Protein AF-A0AA40YSR3-F1 (afdb_monomer_lite)

Radius of gyration: 23.73 Å; chains: 1; bounding box: 48×56×84 Å

Foldseek 3Di:
DDPPDPDPVVVVCVCQVCDVVVNDGDHPPPLLADADLFDPDPPQGAPPPDPCLLLLLLLLQVLQQFDSADDQCLVQLLVQLCVVPVDPPPDDSVNVCLLQPLDCVVFVQLLSSPVDHDDDDNNSNSSNSVSLVVCVLQVSNPDPLNNCRNNPADPPDPSSVSNNSSGDDTHGNPDSDNRYDDPPSVVVNVVCVVVVVVVSPPPSPGPPPNPPDPD

Structure (mmCIF, N/CA/C/O backbone):
data_AF-A0AA40YSR3-F1
#
_entry.id   AF-A0AA40YSR3-F1
#
loop_
_atom_site.group_PDB
_atom_site.id
_atom_site.type_symbol
_atom_site.label_atom_id
_atom_site.label_alt_id
_atom_site.label_comp_id
_atom_site.label_asym_id
_atom_site.label_entity_id
_atom_site.label_seq_id
_atom_site.pdbx_PDB_ins_code
_atom_site.Cartn_x
_atom_site.Cartn_y
_atom_site.Cartn_z
_atom_site.occupancy
_atom_site.B_iso_or_equiv
_atom_site.auth_seq_id
_atom_site.auth_comp_id
_atom_site.auth_asym_id
_atom_site.auth_atom_id
_atom_site.pdbx_PDB_model_num
ATOM 1 N N . MET A 1 1 ? 20.146 37.348 -47.789 1.00 35.06 1 MET A N 1
ATOM 2 C CA . MET A 1 1 ? 20.058 35.901 -48.070 1.00 35.06 1 MET A CA 1
ATOM 3 C C . MET A 1 1 ? 19.764 35.210 -46.759 1.00 35.06 1 MET A C 1
ATOM 5 O O . MET A 1 1 ? 20.649 35.066 -45.928 1.00 35.06 1 MET A O 1
ATOM 9 N N . THR A 1 2 ? 18.490 34.928 -46.534 1.00 37.16 2 THR A N 1
ATOM 10 C CA . THR A 1 2 ? 17.991 34.097 -45.441 1.00 37.16 2 THR A CA 1
ATOM 11 C C . THR A 1 2 ? 18.448 32.672 -45.707 1.00 37.16 2 THR A C 1
ATOM 13 O O . THR A 1 2 ? 18.125 32.105 -46.747 1.00 37.16 2 THR A O 1
ATOM 16 N N . VAL A 1 3 ? 19.280 32.137 -44.816 1.00 40.69 3 VAL A N 1
ATOM 17 C CA . VAL A 1 3 ? 19.665 30.728 -44.860 1.00 40.69 3 VAL A CA 1
ATOM 18 C C . VAL A 1 3 ? 18.436 29.961 -44.399 1.00 40.69 3 VAL A C 1
ATOM 20 O O . VAL A 1 3 ? 18.095 29.999 -43.220 1.00 40.69 3 VAL A O 1
ATOM 23 N N . GLU A 1 4 ? 17.722 29.370 -45.357 1.00 43.19 4 GLU A N 1
ATOM 24 C CA . GLU A 1 4 ? 16.683 28.398 -45.055 1.00 43.19 4 GLU A CA 1
ATOM 25 C C . GLU A 1 4 ? 17.337 27.222 -44.361 1.00 43.19 4 GLU A C 1
ATOM 27 O O . GLU A 1 4 ? 18.241 26.547 -44.857 1.00 43.19 4 GLU A O 1
ATOM 32 N N . LEU A 1 5 ? 16.884 27.067 -43.145 1.00 49.09 5 LEU A N 1
ATOM 33 C CA . LEU A 1 5 ? 17.450 26.224 -42.149 1.00 49.09 5 LEU A CA 1
ATOM 34 C C . LEU A 1 5 ? 16.423 25.082 -42.071 1.00 49.09 5 LEU A C 1
ATOM 36 O O . LEU A 1 5 ? 15.337 25.188 -41.507 1.00 49.09 5 LEU A O 1
ATOM 40 N N . ASN A 1 6 ? 16.707 24.062 -42.883 1.00 59.50 6 ASN A N 1
ATOM 41 C CA . ASN A 1 6 ? 15.903 22.854 -43.057 1.00 59.50 6 ASN A CA 1
ATOM 42 C C . ASN A 1 6 ? 16.843 21.645 -42.977 1.00 59.50 6 ASN A C 1
ATOM 44 O O . ASN A 1 6 ? 16.950 20.817 -43.883 1.00 59.50 6 ASN A O 1
ATOM 48 N N . SER A 1 7 ? 17.641 21.623 -41.911 1.00 64.75 7 SER A N 1
ATOM 49 C CA . SER A 1 7 ? 18.731 20.673 -41.734 1.00 64.75 7 SER A CA 1
ATOM 50 C C . SER A 1 7 ? 18.488 19.818 -40.490 1.00 64.75 7 SER A C 1
ATOM 52 O O . SER A 1 7 ? 18.162 20.368 -39.438 1.00 64.75 7 SER A O 1
ATOM 54 N N . PRO A 1 8 ? 18.739 18.495 -40.542 1.00 70.62 8 PRO A N 1
ATOM 55 C CA . PRO A 1 8 ? 18.783 17.626 -39.360 1.00 70.62 8 PRO A CA 1
ATOM 56 C C . PRO A 1 8 ? 19.635 18.190 -38.211 1.00 70.62 8 PRO A C 1
ATOM 58 O O . PRO A 1 8 ? 19.418 17.861 -37.047 1.00 70.62 8 PRO A O 1
ATOM 61 N N . VAL A 1 9 ? 20.596 19.059 -38.539 1.00 70.44 9 VAL A N 1
ATOM 62 C CA . VAL A 1 9 ? 21.452 19.772 -37.587 1.00 70.44 9 VAL A CA 1
ATOM 63 C C . VAL A 1 9 ? 20.655 20.722 -36.698 1.00 70.44 9 VAL A C 1
ATOM 65 O O . VAL A 1 9 ? 20.960 20.833 -35.519 1.00 70.44 9 VAL A O 1
ATOM 68 N N . GLU A 1 10 ? 19.622 21.379 -37.206 1.00 70.56 10 GLU A N 1
ATOM 69 C CA . GLU A 1 10 ? 18.818 22.299 -36.400 1.00 70.56 10 GLU A CA 1
ATOM 70 C C . GLU A 1 10 ? 17.797 21.594 -35.548 1.00 70.56 10 GLU A C 1
ATOM 72 O O . GLU A 1 10 ? 17.662 21.921 -34.377 1.00 70.56 10 GLU A O 1
ATOM 77 N N . SER A 1 11 ? 17.162 20.558 -36.096 1.00 71.00 11 SER A N 1
ATOM 78 C CA . SER A 1 11 ? 16.342 19.663 -35.288 1.00 71.00 11 SER A CA 1
ATOM 79 C C . SER A 1 11 ? 17.162 19.076 -34.138 1.00 71.00 11 SER A C 1
ATOM 81 O O . SER A 1 11 ? 16.651 18.945 -33.031 1.00 71.00 11 SER A O 1
ATOM 83 N N . LEU A 1 12 ? 18.449 18.782 -34.364 1.00 67.44 12 LEU A N 1
ATOM 84 C CA . LEU A 1 12 ? 19.371 18.370 -33.310 1.00 67.44 12 LEU A CA 1
ATOM 85 C C . LEU A 1 12 ? 19.714 19.521 -32.348 1.00 67.44 12 LEU A C 1
ATOM 87 O O . LEU A 1 12 ? 19.686 19.312 -31.142 1.00 67.44 12 LEU A O 1
ATOM 91 N N . VAL A 1 13 ? 20.013 20.727 -32.832 1.00 69.75 13 VAL A N 1
ATOM 92 C CA . VAL A 1 13 ? 20.312 21.905 -31.989 1.00 69.75 13 VAL A CA 1
ATOM 93 C C . VAL A 1 13 ? 19.131 22.268 -31.081 1.00 69.75 13 VAL A C 1
ATOM 95 O O . VAL A 1 13 ? 19.339 22.527 -29.890 1.00 69.75 13 VAL A O 1
ATOM 98 N N . ASP A 1 14 ? 17.910 22.209 -31.605 1.00 68.19 14 ASP A N 1
ATOM 99 C CA . ASP A 1 14 ? 16.666 22.438 -30.870 1.00 68.19 14 ASP A CA 1
ATOM 100 C C . ASP A 1 14 ? 16.369 21.299 -29.894 1.00 68.19 14 ASP A C 1
ATOM 102 O O . ASP A 1 14 ? 16.064 21.551 -28.725 1.00 68.19 14 ASP A O 1
ATOM 106 N N . PHE A 1 15 ? 16.533 20.043 -30.324 1.00 65.44 15 PHE A N 1
ATOM 107 C CA . PHE A 1 15 ? 16.402 18.869 -29.456 1.00 65.44 15 PHE A CA 1
ATOM 108 C C . PHE A 1 15 ? 17.383 18.919 -28.276 1.00 65.44 15 PHE A C 1
ATOM 110 O O . PHE A 1 15 ? 17.022 18.619 -27.138 1.00 65.44 15 PHE A O 1
ATOM 117 N N . LEU A 1 16 ? 18.616 19.364 -28.524 1.00 66.06 16 LEU A N 1
ATOM 118 C CA . LEU A 1 16 ? 19.656 19.547 -27.512 1.00 66.06 16 LEU A CA 1
ATOM 119 C C . LEU A 1 16 ? 19.539 20.877 -26.746 1.00 66.06 16 LEU A C 1
ATOM 121 O O . LEU A 1 16 ? 20.342 21.139 -25.840 1.00 66.06 16 LEU A O 1
ATOM 125 N N . ARG A 1 17 ? 18.552 21.716 -27.101 1.00 65.00 17 ARG A N 1
ATOM 126 C CA . ARG A 1 17 ? 18.292 23.054 -26.546 1.00 65.00 17 ARG A CA 1
ATOM 127 C C . ARG A 1 17 ? 19.573 23.869 -26.386 1.00 65.00 17 ARG A C 1
ATOM 129 O O . ARG A 1 17 ? 19.820 24.468 -25.332 1.00 65.00 17 ARG A O 1
ATOM 136 N N . MET A 1 18 ? 20.429 23.856 -27.403 1.00 64.44 18 MET A N 1
ATOM 137 C CA . MET A 1 18 ? 21.694 24.582 -27.358 1.00 64.44 18 MET A CA 1
ATOM 138 C C . MET A 1 18 ? 21.391 26.064 -27.571 1.00 64.44 18 MET A C 1
ATOM 140 O O . MET A 1 18 ? 21.173 26.491 -28.696 1.00 64.44 18 MET A O 1
ATOM 144 N N . LYS A 1 19 ? 21.373 26.870 -26.503 1.00 60.97 19 LYS A N 1
ATOM 145 C CA . LYS A 1 19 ? 21.318 28.334 -26.635 1.00 60.97 19 LYS A CA 1
ATOM 146 C C . LYS A 1 19 ? 22.731 28.862 -26.905 1.00 60.97 19 LYS A C 1
ATOM 148 O O . LYS A 1 19 ? 23.532 28.901 -25.962 1.00 60.97 19 LYS A O 1
ATOM 153 N N . PRO A 1 20 ? 23.065 29.308 -28.133 1.00 56.38 20 PRO A N 1
ATOM 154 C CA . PRO A 1 20 ? 24.435 29.702 -28.471 1.00 56.38 20 PRO A CA 1
ATOM 155 C C . PRO A 1 20 ? 24.915 30.907 -27.648 1.00 56.38 20 PRO A C 1
ATOM 157 O O . PRO A 1 20 ? 26.096 31.012 -27.324 1.00 56.38 20 PRO A O 1
ATOM 160 N N . SER A 1 21 ? 23.984 31.777 -27.243 1.00 59.44 21 SER A N 1
ATOM 161 C CA . SER A 1 21 ? 24.223 32.970 -26.424 1.00 59.44 21 SER A CA 1
ATOM 162 C C . SER A 1 21 ? 24.552 32.679 -24.954 1.00 59.44 21 SER A C 1
ATOM 164 O O . SER A 1 21 ? 25.233 33.478 -24.319 1.00 59.44 21 SER A O 1
ATOM 166 N N . GLU A 1 22 ? 24.109 31.544 -24.403 1.00 61.06 22 GLU A N 1
ATOM 167 C CA . GLU A 1 22 ? 24.277 31.206 -22.978 1.00 61.06 22 GLU A CA 1
ATOM 168 C C . GLU A 1 22 ? 25.377 30.153 -22.727 1.00 61.06 22 GLU A C 1
ATOM 170 O O . GLU A 1 22 ? 25.659 29.843 -21.569 1.00 61.06 22 GLU A O 1
ATOM 175 N N . LYS A 1 23 ? 25.997 29.587 -23.782 1.00 57.88 23 LYS A N 1
ATOM 176 C CA . LYS A 1 23 ? 26.977 28.473 -23.718 1.00 57.88 23 LYS A CA 1
ATOM 177 C C . LYS A 1 23 ? 26.538 27.312 -22.806 1.00 57.88 23 LYS A C 1
ATOM 179 O O . LYS A 1 23 ? 27.360 26.675 -22.149 1.00 57.88 23 LYS A O 1
ATOM 184 N N . LYS A 1 24 ? 25.236 27.029 -22.744 1.00 55.97 24 LYS A N 1
ATOM 185 C CA . LYS A 1 24 ? 24.663 25.956 -21.921 1.00 55.97 24 LYS A CA 1
ATOM 186 C C . LYS A 1 24 ? 23.858 25.013 -22.804 1.00 55.97 24 LYS A C 1
ATOM 188 O O . LYS A 1 24 ? 22.989 25.456 -23.548 1.00 55.97 24 LYS A O 1
ATOM 193 N N . MET A 1 25 ? 24.142 23.718 -22.692 1.00 57.69 25 MET A N 1
ATOM 194 C CA . MET A 1 25 ? 23.297 22.656 -23.237 1.00 57.69 25 MET A CA 1
ATOM 195 C C . MET A 1 25 ? 22.370 22.179 -22.123 1.00 57.69 25 MET A C 1
ATOM 197 O O . MET A 1 25 ? 22.838 21.854 -21.029 1.00 57.69 25 MET A O 1
ATOM 201 N N . ARG A 1 26 ? 21.059 22.160 -22.372 1.00 55.38 26 ARG A N 1
ATOM 202 C CA . ARG A 1 26 ? 20.081 21.584 -21.442 1.00 55.38 26 ARG A CA 1
ATOM 203 C C . ARG A 1 26 ? 19.471 20.353 -22.093 1.00 55.38 26 ARG A C 1
ATOM 205 O O . ARG A 1 26 ? 18.534 20.467 -22.871 1.00 55.38 26 ARG A O 1
ATOM 212 N N . PHE A 1 27 ? 19.987 19.184 -21.736 1.00 56.09 27 PHE A N 1
ATOM 213 C CA . PHE A 1 27 ? 19.380 17.917 -22.119 1.00 56.09 27 PHE A CA 1
ATOM 214 C C . PHE A 1 27 ? 18.174 17.670 -21.216 1.00 56.09 27 PHE A C 1
ATOM 216 O O . PHE A 1 27 ? 18.319 17.435 -20.013 1.00 56.09 27 PHE A O 1
ATOM 223 N N . GLU A 1 28 ? 16.976 17.742 -21.785 1.00 49.75 28 GLU A N 1
ATOM 224 C CA . GLU A 1 28 ? 15.793 17.212 -21.125 1.00 49.75 28 GLU A CA 1
ATOM 225 C C . GLU A 1 28 ? 15.837 15.693 -21.295 1.00 49.75 28 GLU A C 1
ATOM 227 O O . GLU A 1 28 ? 15.486 15.148 -22.338 1.00 49.75 28 GLU A O 1
ATOM 232 N N . HIS A 1 29 ? 16.361 14.997 -20.284 1.00 53.44 29 HIS A N 1
ATOM 233 C CA . HIS A 1 29 ? 16.235 13.549 -20.217 1.00 53.44 29 HIS A CA 1
ATOM 234 C C . HIS A 1 29 ? 14.757 13.231 -20.013 1.00 53.44 29 HIS A C 1
ATOM 236 O O . HIS A 1 29 ? 14.287 13.171 -18.879 1.00 53.44 29 HIS A O 1
ATOM 242 N N . ASN A 1 30 ? 14.038 13.014 -21.109 1.00 52.62 30 ASN A N 1
ATOM 243 C CA . ASN A 1 30 ? 12.682 12.495 -21.078 1.00 52.62 30 ASN A CA 1
ATOM 244 C C . ASN A 1 30 ? 12.685 11.057 -21.614 1.00 52.62 30 ASN A C 1
ATOM 246 O O . ASN A 1 30 ? 12.225 10.806 -22.730 1.00 52.62 30 ASN A O 1
ATOM 250 N N . PRO A 1 31 ? 13.280 10.091 -20.885 1.00 56.09 31 PRO A N 1
ATOM 251 C CA . PRO A 1 31 ? 13.162 8.701 -21.267 1.00 56.09 31 PRO A CA 1
ATOM 252 C C . PRO A 1 31 ? 11.702 8.329 -21.011 1.00 56.09 31 PRO A C 1
ATOM 254 O O . PRO A 1 31 ? 11.321 8.031 -19.882 1.00 56.09 31 PRO A O 1
ATOM 257 N N . GLY A 1 32 ? 10.862 8.384 -22.048 1.00 63.19 32 GLY A N 1
ATOM 258 C CA . GLY A 1 32 ? 9.438 8.031 -21.957 1.00 63.19 32 GLY A CA 1
ATOM 259 C C . GLY A 1 32 ? 9.191 6.621 -21.404 1.00 63.19 32 GLY A C 1
ATOM 260 O O . GLY A 1 32 ? 8.062 6.271 -21.087 1.00 63.19 32 GLY A O 1
ATOM 261 N N . ARG A 1 33 ? 10.250 5.813 -21.263 1.00 70.88 33 ARG A N 1
ATOM 262 C CA . ARG A 1 33 ? 10.271 4.527 -20.577 1.00 70.88 33 ARG A CA 1
ATOM 263 C C . ARG A 1 33 ? 11.499 4.417 -19.675 1.00 70.88 33 ARG A C 1
ATOM 265 O O . ARG A 1 33 ? 12.594 4.824 -20.063 1.00 70.88 33 ARG A O 1
ATOM 272 N N . LYS A 1 34 ? 11.332 3.838 -18.489 1.00 76.56 34 LYS A N 1
ATOM 273 C CA . LYS A 1 34 ? 12.395 3.609 -17.503 1.00 76.56 34 LYS A CA 1
ATOM 274 C C . LYS A 1 34 ? 12.832 2.145 -17.514 1.00 76.56 34 LYS A C 1
ATOM 276 O O . LYS A 1 34 ? 11.999 1.246 -17.571 1.00 76.56 34 LYS A O 1
ATOM 281 N N . LEU A 1 35 ? 14.145 1.922 -17.441 1.00 75.31 35 LEU A N 1
ATOM 282 C CA . LEU A 1 35 ? 14.738 0.582 -17.313 1.00 75.31 35 LEU A CA 1
ATOM 283 C C . LEU A 1 35 ? 15.006 0.197 -15.855 1.00 75.31 35 LEU A C 1
ATOM 285 O O . LEU A 1 35 ? 14.944 -0.976 -15.513 1.00 75.31 35 LEU A O 1
ATOM 289 N N . ILE A 1 36 ? 15.312 1.181 -15.005 1.00 75.75 36 ILE A N 1
ATOM 290 C CA . ILE A 1 36 ? 15.626 0.969 -13.590 1.00 75.75 36 ILE A CA 1
ATOM 291 C C . ILE A 1 36 ? 14.604 1.677 -12.695 1.00 75.75 36 ILE A C 1
ATOM 293 O O . ILE A 1 36 ? 14.157 2.779 -13.035 1.00 75.75 36 ILE A O 1
ATOM 297 N N . PRO A 1 37 ? 14.253 1.085 -11.541 1.00 75.69 37 PRO A N 1
ATOM 298 C CA . PRO A 1 37 ? 13.182 1.586 -10.689 1.00 75.69 37 PRO A CA 1
ATOM 299 C C . PRO A 1 37 ? 13.646 2.573 -9.615 1.00 75.69 37 PRO A C 1
ATOM 301 O O . PRO A 1 37 ? 12.906 2.879 -8.690 1.00 75.69 37 PRO A O 1
ATOM 304 N N . PHE A 1 38 ? 14.866 3.092 -9.714 1.00 72.69 38 PHE A N 1
ATOM 305 C CA . PHE A 1 38 ? 15.389 4.080 -8.780 1.00 72.69 38 PHE A CA 1
ATOM 306 C C . PHE A 1 38 ? 16.278 5.087 -9.501 1.00 72.69 38 PHE A C 1
ATOM 308 O O . PHE A 1 38 ? 16.955 4.779 -10.485 1.00 72.69 38 PHE A O 1
ATOM 315 N N . PHE A 1 39 ? 16.282 6.315 -8.990 1.00 70.00 39 PHE A N 1
ATOM 316 C CA . PHE A 1 39 ? 17.213 7.338 -9.435 1.00 70.00 39 PHE A CA 1
ATOM 317 C C . PHE A 1 39 ? 18.607 7.055 -8.876 1.00 70.00 39 PHE A C 1
ATOM 319 O O . PHE A 1 39 ? 18.771 6.610 -7.742 1.00 70.00 39 PHE A O 1
ATOM 326 N N . THR A 1 40 ? 19.636 7.368 -9.657 1.00 67.25 40 THR A N 1
ATOM 327 C CA . THR A 1 40 ? 21.031 7.289 -9.202 1.00 67.25 40 THR A CA 1
ATOM 328 C C . THR A 1 40 ? 21.463 8.531 -8.414 1.00 67.25 40 THR A C 1
ATOM 330 O O . THR A 1 40 ? 22.526 8.525 -7.790 1.00 67.25 40 THR A O 1
ATOM 333 N N . ARG A 1 41 ? 20.643 9.595 -8.411 1.00 69.06 41 ARG A N 1
ATOM 334 C CA . ARG A 1 41 ? 20.932 10.886 -7.772 1.00 69.06 41 ARG A CA 1
ATOM 335 C C . ARG A 1 41 ? 20.563 10.890 -6.287 1.00 69.06 41 ARG A C 1
ATOM 337 O O . ARG A 1 41 ? 19.458 10.527 -5.907 1.00 69.06 41 ARG A O 1
ATOM 344 N N . ASN A 1 42 ? 21.477 11.378 -5.452 1.00 67.75 42 ASN A N 1
ATOM 345 C CA . ASN A 1 42 ? 21.198 11.767 -4.066 1.00 67.75 42 ASN A CA 1
ATOM 346 C C . ASN A 1 42 ? 20.515 13.154 -4.096 1.00 67.75 42 ASN A C 1
ATOM 348 O O . ASN A 1 42 ? 20.986 13.999 -4.862 1.00 67.75 42 ASN A O 1
ATOM 352 N N . PRO A 1 43 ? 19.446 13.437 -3.327 1.00 73.81 43 PRO A N 1
ATOM 353 C CA . PRO A 1 43 ? 18.897 12.664 -2.207 1.00 73.81 43 PRO A CA 1
ATOM 354 C C . PRO A 1 43 ? 17.721 11.724 -2.528 1.00 73.81 43 PRO A C 1
ATOM 356 O O . PRO A 1 43 ? 17.155 11.149 -1.609 1.00 73.81 43 PRO A O 1
ATOM 359 N N . GLU A 1 44 ? 17.334 11.563 -3.795 1.00 74.69 44 GLU A N 1
ATOM 360 C CA . GLU A 1 44 ? 16.149 10.770 -4.185 1.00 74.69 44 GLU A CA 1
ATOM 361 C C . GLU A 1 44 ? 16.399 9.258 -4.234 1.00 74.69 44 GLU A C 1
ATOM 363 O O . GLU A 1 44 ? 15.460 8.464 -4.172 1.00 74.69 44 GLU A O 1
ATOM 368 N N . ARG A 1 45 ? 17.664 8.847 -4.369 1.00 78.56 45 ARG A N 1
ATOM 369 C CA . ARG A 1 45 ? 18.075 7.443 -4.344 1.00 78.56 45 ARG A CA 1
ATOM 370 C C . ARG A 1 45 ? 17.686 6.811 -3.010 1.00 78.56 45 ARG A C 1
ATOM 372 O O . ARG A 1 45 ? 18.259 7.164 -1.982 1.00 78.56 45 ARG A O 1
ATOM 379 N N . TYR A 1 46 ? 16.795 5.823 -3.056 1.00 77.19 46 TYR A N 1
ATOM 380 C CA . TYR A 1 46 ? 16.470 5.024 -1.882 1.00 77.19 46 TYR A CA 1
ATOM 381 C C . TYR A 1 46 ? 17.698 4.234 -1.423 1.00 77.19 46 TYR A C 1
ATOM 383 O O . TYR A 1 46 ? 18.372 3.592 -2.234 1.00 77.19 46 TYR A O 1
ATOM 391 N N . LYS A 1 47 ? 18.012 4.314 -0.129 1.00 76.81 47 LYS A N 1
ATOM 392 C CA . LYS A 1 47 ? 19.210 3.681 0.434 1.00 76.81 47 LYS A CA 1
ATOM 393 C C . LYS A 1 47 ? 18.986 2.260 0.947 1.00 76.81 47 LYS A C 1
ATOM 395 O O . LYS A 1 47 ? 19.962 1.648 1.366 1.00 76.81 47 LYS A O 1
ATOM 400 N N . PHE A 1 48 ? 17.752 1.743 0.906 1.00 74.00 48 PHE A N 1
ATOM 401 C CA . PHE A 1 48 ? 17.401 0.411 1.427 1.00 74.00 48 PHE A CA 1
ATOM 402 C C . PHE A 1 48 ? 17.842 0.198 2.887 1.00 74.00 48 PHE A C 1
ATOM 404 O O . PHE A 1 48 ? 18.210 -0.903 3.276 1.00 74.00 48 PHE A O 1
ATOM 411 N N . GLN A 1 49 ? 17.855 1.275 3.679 1.00 72.31 49 GLN A N 1
ATOM 412 C CA . GLN A 1 49 ? 18.251 1.239 5.092 1.00 72.31 49 GLN A CA 1
ATOM 413 C C . GLN A 1 49 ? 17.089 0.855 6.021 1.00 72.31 49 GLN A C 1
ATOM 415 O O . GLN A 1 49 ? 17.343 0.468 7.155 1.00 72.31 49 GLN A O 1
ATOM 420 N N . ASP A 1 50 ? 15.850 0.934 5.522 1.00 67.75 50 ASP A N 1
ATOM 421 C CA . ASP A 1 50 ? 14.621 0.610 6.254 1.00 67.75 50 ASP A CA 1
ATOM 422 C C . ASP A 1 50 ? 14.060 -0.757 5.816 1.00 67.75 50 ASP A C 1
ATOM 424 O O . ASP A 1 50 ? 14.319 -1.204 4.696 1.00 67.75 50 ASP A O 1
ATOM 428 N N . ASP A 1 51 ? 13.205 -1.362 6.648 1.00 69.62 51 ASP A N 1
ATOM 429 C CA . ASP A 1 51 ? 12.649 -2.727 6.524 1.00 69.62 51 ASP A CA 1
ATOM 430 C C . ASP A 1 51 ? 11.659 -2.957 5.353 1.00 69.62 51 ASP A C 1
ATOM 432 O O . ASP A 1 51 ? 10.722 -3.745 5.468 1.00 69.62 51 ASP A O 1
ATOM 436 N N . PHE A 1 52 ? 11.793 -2.256 4.221 1.00 85.81 52 PHE A N 1
ATOM 437 C CA . PHE A 1 52 ? 10.879 -2.291 3.058 1.00 85.81 52 PHE A CA 1
ATOM 438 C C . PHE A 1 52 ? 9.401 -1.973 3.353 1.00 85.81 52 PHE A C 1
ATOM 440 O O . PHE A 1 52 ? 8.599 -1.874 2.427 1.00 85.81 52 PHE A O 1
ATOM 447 N N . LEU A 1 53 ? 9.035 -1.742 4.612 1.00 88.44 53 LEU A N 1
ATOM 448 C CA . LEU A 1 53 ? 7.658 -1.638 5.070 1.00 88.44 53 LEU A CA 1
ATOM 449 C C . LEU A 1 53 ? 6.897 -0.498 4.383 1.00 88.44 53 LEU A C 1
ATOM 451 O O . LEU A 1 53 ? 5.792 -0.698 3.885 1.00 88.44 53 LEU A O 1
ATOM 455 N N . GLU A 1 54 ? 7.515 0.679 4.280 1.00 91.00 54 GLU A N 1
ATOM 456 C CA . GLU A 1 54 ? 6.933 1.811 3.551 1.00 91.00 54 GLU A CA 1
ATOM 457 C C . GLU A 1 54 ? 6.726 1.495 2.066 1.00 91.00 54 GLU A C 1
ATOM 459 O O . GLU A 1 54 ? 5.722 1.897 1.484 1.00 91.00 54 GLU A O 1
ATOM 464 N N . ILE A 1 55 ? 7.651 0.754 1.445 1.00 92.31 55 ILE A N 1
ATOM 465 C CA . ILE A 1 55 ? 7.520 0.337 0.044 1.00 92.31 55 ILE A CA 1
ATOM 466 C C . ILE A 1 55 ? 6.337 -0.613 -0.096 1.00 92.31 55 ILE A C 1
ATOM 468 O O . ILE A 1 55 ? 5.537 -0.425 -1.006 1.00 92.31 55 ILE A O 1
ATOM 472 N N . THR A 1 56 ? 6.173 -1.572 0.815 1.00 92.25 56 THR A N 1
ATOM 473 C CA . THR A 1 56 ? 5.008 -2.467 0.841 1.00 92.25 56 THR A CA 1
ATOM 474 C C . THR A 1 56 ? 3.701 -1.684 0.993 1.00 92.25 56 THR A C 1
ATOM 476 O O . THR A 1 56 ? 2.737 -1.952 0.274 1.00 92.25 56 THR A O 1
ATOM 479 N N . GLY A 1 57 ? 3.674 -0.655 1.843 1.00 93.94 57 GLY A N 1
ATOM 480 C CA . GLY A 1 57 ? 2.531 0.256 1.950 1.00 93.94 57 GLY A CA 1
ATOM 481 C C . GLY A 1 57 ? 2.226 1.000 0.650 1.00 93.94 57 GLY A C 1
ATOM 482 O O . GLY A 1 57 ? 1.076 1.113 0.234 1.00 93.94 57 GLY A O 1
ATOM 483 N N . ILE A 1 58 ? 3.257 1.458 -0.059 1.00 94.56 58 ILE A N 1
ATOM 484 C CA . ILE A 1 58 ? 3.072 2.100 -1.364 1.00 94.56 58 ILE A CA 1
ATOM 485 C C . ILE A 1 58 ? 2.598 1.078 -2.415 1.00 94.56 58 ILE A C 1
ATOM 487 O O . ILE A 1 58 ? 1.716 1.398 -3.208 1.00 94.56 58 ILE A O 1
ATOM 491 N N . ILE A 1 59 ? 3.145 -0.144 -2.430 1.00 94.81 59 ILE A N 1
ATOM 492 C CA . ILE A 1 59 ? 2.753 -1.220 -3.359 1.00 94.81 59 ILE A CA 1
ATOM 493 C C . ILE A 1 59 ? 1.263 -1.535 -3.214 1.00 94.81 59 ILE A C 1
ATOM 495 O O . ILE A 1 59 ? 0.543 -1.571 -4.213 1.00 94.81 59 ILE A O 1
ATOM 499 N N . THR A 1 60 ? 0.800 -1.731 -1.980 1.00 94.62 60 THR A N 1
ATOM 500 C CA . THR A 1 60 ? -0.597 -2.071 -1.670 1.00 94.62 60 THR A CA 1
ATOM 501 C C . THR A 1 60 ? -1.544 -0.962 -2.132 1.00 94.62 60 THR A C 1
ATOM 503 O O . THR A 1 60 ? -2.424 -1.228 -2.954 1.00 94.62 60 THR A O 1
ATOM 506 N N . ARG A 1 61 ? -1.278 0.303 -1.779 1.00 94.75 61 ARG A N 1
ATOM 507 C CA . ARG A 1 61 ? -2.050 1.459 -2.276 1.00 94.75 61 ARG A CA 1
ATOM 508 C C . ARG A 1 61 ? -2.086 1.541 -3.799 1.00 94.75 61 ARG A C 1
ATOM 510 O O . ARG A 1 61 ? -3.161 1.591 -4.394 1.00 94.75 61 ARG A O 1
ATOM 517 N N . LEU A 1 62 ? -0.923 1.510 -4.446 1.00 94.62 62 LEU A N 1
ATOM 518 C CA . LEU A 1 62 ? -0.821 1.652 -5.900 1.00 94.62 62 LEU A CA 1
ATOM 519 C C . LEU A 1 62 ? -1.517 0.523 -6.658 1.00 94.62 62 LEU A C 1
ATOM 521 O O . LEU A 1 62 ? -2.103 0.766 -7.717 1.00 94.62 62 LEU A O 1
ATOM 525 N N . SER A 1 63 ? -1.457 -0.703 -6.133 1.00 94.12 63 SER A N 1
ATOM 526 C CA . SER A 1 63 ? -2.165 -1.841 -6.719 1.00 94.12 63 SER A CA 1
ATOM 527 C C . SER A 1 63 ? -3.679 -1.600 -6.748 1.00 94.12 63 SER A C 1
ATOM 529 O O . SER A 1 63 ? -4.316 -1.889 -7.755 1.00 94.12 63 SER A O 1
ATOM 531 N N . GLN A 1 64 ? -4.230 -0.953 -5.718 1.00 92.75 64 GLN A N 1
ATOM 532 C CA . GLN A 1 64 ? -5.652 -0.622 -5.578 1.00 92.75 64 GLN A CA 1
ATOM 533 C C . GLN A 1 64 ? -6.037 0.739 -6.194 1.00 92.75 64 GLN A C 1
ATOM 535 O O . GLN A 1 64 ? -7.119 1.260 -5.926 1.00 92.75 64 GLN A O 1
ATOM 540 N N . ASN A 1 65 ? -5.166 1.344 -7.011 1.00 92.75 65 ASN A N 1
ATOM 541 C CA . ASN A 1 65 ? -5.348 2.693 -7.575 1.00 92.75 65 ASN A CA 1
ATOM 542 C C . ASN A 1 65 ? -5.515 3.799 -6.516 1.00 92.75 65 ASN A C 1
ATOM 544 O O . ASN A 1 65 ? -6.168 4.815 -6.760 1.00 92.75 65 ASN A O 1
ATOM 548 N N . LYS A 1 66 ? -4.913 3.619 -5.339 1.00 93.88 66 LYS A N 1
ATOM 549 C CA . LYS A 1 66 ? -4.820 4.637 -4.291 1.00 93.88 66 LYS A CA 1
ATOM 550 C C . LYS A 1 66 ? -3.506 5.407 -4.396 1.00 93.88 66 LYS A C 1
ATOM 552 O O . LYS A 1 66 ? -2.517 4.918 -4.946 1.00 93.88 66 LYS A O 1
ATOM 557 N N . ALA A 1 67 ? -3.506 6.627 -3.872 1.00 92.81 67 ALA A N 1
ATOM 558 C CA . ALA A 1 67 ? -2.352 7.511 -3.874 1.00 92.81 67 ALA A CA 1
ATOM 559 C C . ALA A 1 67 ? -1.149 6.855 -3.183 1.00 92.81 67 ALA A C 1
ATOM 561 O O . ALA A 1 67 ? -1.269 6.227 -2.135 1.00 92.81 67 ALA A O 1
ATOM 562 N N . ALA A 1 68 ? 0.039 7.016 -3.766 1.00 91.44 68 ALA A N 1
ATOM 563 C CA . ALA A 1 68 ? 1.266 6.473 -3.189 1.00 91.44 68 ALA A CA 1
ATOM 564 C C . ALA A 1 68 ? 1.591 7.090 -1.817 1.00 91.44 68 ALA A C 1
ATOM 566 O O . ALA A 1 68 ? 2.092 6.406 -0.920 1.00 91.44 68 ALA A O 1
ATOM 567 N N . GLU A 1 69 ? 1.314 8.387 -1.677 1.00 90.88 69 GLU A N 1
ATOM 568 C CA . GLU A 1 69 ? 1.534 9.150 -0.454 1.00 90.88 69 GLU A CA 1
ATOM 569 C C . GLU A 1 69 ? 0.379 8.959 0.524 1.00 90.88 69 GLU A C 1
ATOM 571 O O . GLU A 1 69 ? -0.790 8.990 0.140 1.00 90.88 69 GLU A O 1
ATOM 576 N N . LEU A 1 70 ? 0.738 8.781 1.792 1.00 91.94 70 LEU A N 1
ATOM 577 C CA . LEU A 1 70 ? -0.194 8.678 2.899 1.00 91.94 70 LEU A CA 1
ATOM 578 C C . LEU A 1 70 ? 0.434 9.346 4.124 1.00 91.94 70 LEU A C 1
ATOM 580 O O . LEU A 1 70 ? 1.573 9.031 4.481 1.00 91.94 70 LEU A O 1
ATOM 584 N N . GLU A 1 71 ? -0.310 10.274 4.718 1.00 87.88 71 GLU A N 1
ATOM 585 C CA . GLU A 1 71 ? 0.017 10.914 5.995 1.00 87.88 71 GLU A CA 1
ATOM 586 C C . GLU A 1 71 ? -0.467 10.046 7.171 1.00 87.88 71 GLU A C 1
ATOM 588 O O . GLU A 1 71 ? -1.069 8.994 6.962 1.00 87.88 71 GLU A O 1
ATOM 593 N N . ASP A 1 72 ? -0.175 10.443 8.414 1.00 87.56 72 ASP A N 1
ATOM 594 C CA . ASP A 1 72 ? -0.697 9.717 9.579 1.00 87.56 72 ASP A CA 1
ATOM 595 C C . ASP A 1 72 ? -2.236 9.799 9.598 1.00 87.56 72 ASP A C 1
ATOM 597 O O . ASP A 1 72 ? -2.810 10.878 9.480 1.00 87.56 72 ASP A O 1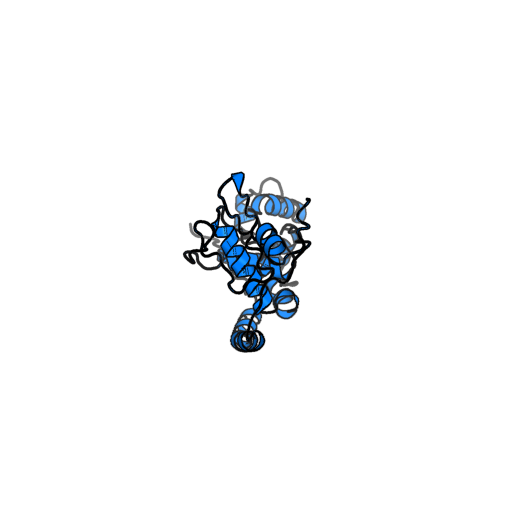
ATOM 601 N N . ILE A 1 73 ? -2.892 8.645 9.727 1.00 91.19 73 ILE A N 1
ATOM 602 C CA . ILE A 1 73 ? -4.352 8.501 9.668 1.00 91.19 73 ILE A CA 1
ATOM 603 C C . ILE A 1 73 ? -5.022 8.492 11.046 1.00 91.19 73 ILE A C 1
ATOM 605 O O . ILE A 1 73 ? -6.243 8.371 11.123 1.00 91.19 73 ILE A O 1
ATOM 609 N N . LYS A 1 74 ? -4.252 8.552 12.141 1.00 90.31 74 LYS A N 1
ATOM 610 C CA . LYS A 1 74 ? -4.769 8.342 13.507 1.00 90.31 74 LYS A CA 1
ATOM 611 C C . LYS A 1 74 ? -5.948 9.233 13.872 1.00 90.31 74 LYS A C 1
ATOM 613 O O . LYS A 1 74 ? -6.914 8.725 14.433 1.00 90.31 74 LYS A O 1
ATOM 618 N N . ASP A 1 75 ? -5.872 10.522 13.560 1.00 90.81 75 ASP A N 1
ATOM 619 C CA . ASP A 1 75 ? -6.903 11.483 13.963 1.00 90.81 75 ASP A CA 1
ATOM 620 C C . ASP A 1 75 ? -8.229 11.211 13.236 1.00 90.81 75 ASP A C 1
ATOM 622 O O . ASP A 1 75 ? -9.293 11.186 13.854 1.00 90.81 75 ASP A O 1
ATOM 626 N N . GLU A 1 76 ? -8.166 10.929 11.931 1.00 93.06 76 GLU A N 1
ATOM 627 C CA . GLU A 1 76 ? -9.342 10.582 11.124 1.00 93.06 76 GLU A CA 1
ATOM 628 C C . GLU A 1 76 ? -9.916 9.217 11.526 1.00 93.06 76 GLU A C 1
ATOM 630 O O . GLU A 1 76 ? -11.128 9.063 11.677 1.00 93.06 76 GLU A O 1
ATOM 635 N N . PHE A 1 77 ? -9.042 8.243 11.786 1.00 93.69 77 PHE A N 1
ATOM 636 C CA . PHE A 1 77 ? -9.427 6.930 12.293 1.00 93.69 77 PHE A CA 1
ATOM 637 C C . PHE A 1 77 ? -10.181 7.027 13.625 1.00 93.69 77 PHE A C 1
ATOM 639 O O . PHE A 1 77 ? -11.236 6.417 13.779 1.00 93.69 77 PHE A O 1
ATOM 646 N N . LEU A 1 78 ? -9.673 7.812 14.579 1.00 91.94 78 LEU A N 1
ATOM 647 C CA . LEU A 1 78 ? -10.316 8.032 15.876 1.00 91.94 78 LEU A CA 1
ATOM 648 C C . LEU A 1 78 ? -11.693 8.680 15.736 1.00 91.94 78 LEU A C 1
ATOM 650 O O . LEU A 1 78 ? -12.643 8.270 16.408 1.00 91.94 78 LEU A O 1
ATOM 654 N N . LEU A 1 79 ? -11.805 9.673 14.855 1.00 91.56 79 LEU A N 1
ATOM 655 C CA . LEU A 1 79 ? -13.066 10.345 14.575 1.00 91.56 79 LEU A CA 1
ATOM 656 C C . LEU A 1 79 ? -14.109 9.361 14.021 1.00 91.56 79 LEU A C 1
ATOM 658 O O . LEU A 1 79 ? -15.228 9.301 14.537 1.00 91.56 79 LEU A O 1
ATOM 662 N N . ASN A 1 80 ? -13.727 8.534 13.046 1.00 93.12 80 ASN A N 1
ATOM 663 C CA . ASN A 1 80 ? -14.600 7.503 12.480 1.00 93.12 80 ASN A CA 1
ATOM 664 C C . ASN A 1 80 ? -14.965 6.431 13.514 1.00 93.12 80 ASN A C 1
ATOM 666 O O . ASN A 1 80 ? -16.126 6.041 13.626 1.00 93.12 80 ASN A O 1
ATOM 670 N N . LEU A 1 81 ? -13.995 5.986 14.316 1.00 91.75 81 LEU A N 1
ATOM 671 C CA . LEU A 1 81 ? -14.197 4.978 15.353 1.00 91.75 81 LEU A CA 1
ATOM 672 C C . LEU A 1 81 ? -15.230 5.435 16.389 1.00 91.75 81 LEU A C 1
ATOM 674 O O . LEU A 1 81 ? -16.147 4.682 16.718 1.00 91.75 81 LEU A O 1
ATOM 678 N N . ARG A 1 82 ? -15.127 6.682 16.866 1.00 90.00 82 ARG A N 1
ATOM 679 C CA . ARG A 1 82 ? -16.102 7.265 17.801 1.00 90.00 82 ARG A CA 1
ATOM 680 C C . ARG A 1 82 ? -17.485 7.402 17.177 1.00 90.00 82 ARG A C 1
ATOM 682 O O . ARG A 1 82 ? -18.470 7.102 17.845 1.00 90.00 82 ARG A O 1
ATOM 689 N N . SER A 1 83 ? -17.552 7.813 15.910 1.00 87.81 83 SER A N 1
ATOM 690 C CA . SER A 1 83 ? -18.818 7.929 15.182 1.00 87.81 83 SER A CA 1
ATOM 691 C C . SER A 1 83 ? -19.509 6.576 14.982 1.00 87.81 83 SER A C 1
ATOM 693 O O . SER A 1 83 ? -20.735 6.517 15.016 1.00 87.81 83 SER A O 1
ATOM 695 N N . ASN A 1 84 ? -18.748 5.499 14.771 1.00 84.69 84 ASN A N 1
ATOM 696 C CA . ASN A 1 84 ? -19.297 4.170 14.487 1.00 84.69 84 ASN A CA 1
ATOM 697 C C . ASN A 1 84 ? -19.706 3.398 15.748 1.00 84.69 84 ASN A C 1
ATOM 699 O O . ASN A 1 84 ? -20.638 2.599 15.696 1.00 84.69 84 ASN A O 1
ATOM 703 N N . LEU A 1 85 ? -18.999 3.599 16.864 1.00 82.00 85 LEU A N 1
ATOM 704 C CA . LEU A 1 85 ? -19.201 2.832 18.098 1.00 82.00 85 LEU A CA 1
ATOM 705 C C . LEU A 1 85 ? -20.132 3.501 19.123 1.00 82.00 85 LEU A C 1
ATOM 707 O O . LEU A 1 85 ? -20.429 2.869 20.133 1.00 82.00 85 LEU A O 1
ATOM 711 N N . ASP A 1 86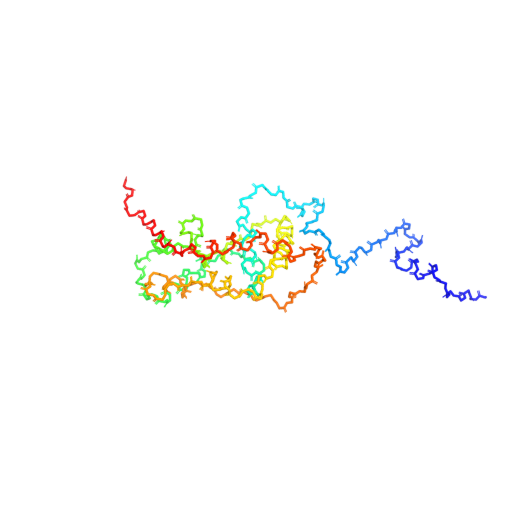 ? -20.558 4.751 18.897 1.00 77.56 86 ASP A N 1
ATOM 712 C CA . ASP A 1 86 ? -21.327 5.556 19.867 1.00 77.56 86 ASP A CA 1
ATOM 713 C C . ASP A 1 86 ? -20.711 5.499 21.283 1.00 77.56 86 ASP A C 1
ATOM 715 O O . ASP A 1 86 ? -21.363 5.231 22.295 1.00 77.56 86 ASP A O 1
ATOM 719 N N . VAL A 1 87 ? -19.383 5.657 21.347 1.00 75.81 87 VAL A N 1
ATOM 720 C CA . VAL A 1 87 ? -18.637 5.524 22.604 1.00 75.81 87 VAL A CA 1
ATOM 721 C C . VAL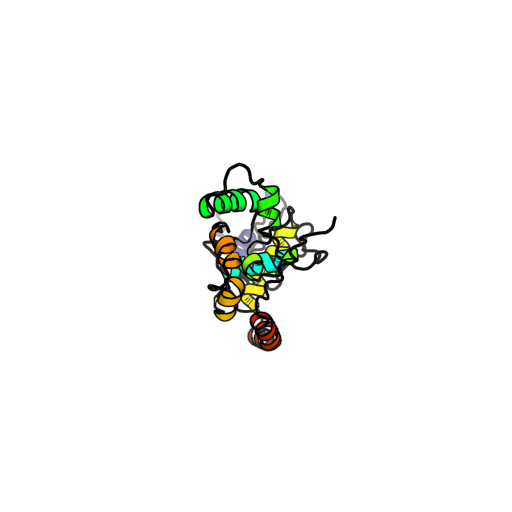 A 1 87 ? -18.900 6.742 23.475 1.00 75.81 87 VAL A C 1
ATOM 723 O O . VAL A 1 87 ? -18.703 7.879 23.039 1.00 75.81 87 VAL A O 1
ATOM 726 N N . GLN A 1 88 ? -19.264 6.510 24.737 1.00 75.62 88 GLN A N 1
ATOM 727 C CA . GLN A 1 88 ? -19.402 7.593 25.704 1.00 75.62 88 GLN A CA 1
ATOM 728 C C . GLN A 1 88 ? -18.098 8.391 25.836 1.00 75.62 88 GLN A C 1
ATOM 730 O O . GLN A 1 88 ? -16.993 7.851 25.748 1.00 75.62 88 GLN A O 1
ATOM 735 N N . THR A 1 89 ? -18.226 9.692 26.092 1.00 73.94 89 THR A N 1
ATOM 736 C CA . THR A 1 89 ? -17.104 10.645 26.189 1.00 73.94 89 THR A CA 1
ATOM 737 C C . THR A 1 89 ? -16.089 10.320 27.289 1.00 73.94 89 THR A C 1
ATOM 739 O O . THR A 1 89 ? -15.028 10.930 27.340 1.00 73.94 89 THR A O 1
ATOM 742 N N . GLU A 1 90 ? -16.417 9.383 28.176 1.00 80.44 90 GLU A N 1
ATOM 743 C CA . GLU A 1 90 ? -15.586 8.937 29.294 1.00 80.44 90 GLU A CA 1
ATOM 744 C C . GLU A 1 90 ? -14.431 8.024 28.855 1.00 80.44 90 GLU A C 1
ATOM 746 O O . GLU A 1 90 ? -13.404 7.995 29.527 1.00 80.44 90 GLU A O 1
ATOM 751 N N . VAL A 1 91 ? -14.566 7.319 27.724 1.00 83.50 91 VAL A N 1
ATOM 752 C CA . VAL A 1 91 ? -13.477 6.505 27.161 1.00 83.50 91 VAL A CA 1
ATOM 753 C C . VAL A 1 91 ? -12.506 7.421 26.424 1.00 83.50 91 VAL A C 1
ATOM 755 O O . VAL A 1 91 ? -12.899 8.138 25.497 1.00 83.50 91 VAL A O 1
ATOM 758 N N . SER A 1 92 ? -11.236 7.397 26.816 1.00 89.00 92 SER A N 1
ATOM 759 C CA . SER A 1 92 ? -10.181 8.227 26.230 1.00 89.00 92 SER A CA 1
ATOM 760 C C . SER A 1 92 ? -9.755 7.746 24.837 1.00 89.00 92 SER A C 1
ATOM 762 O O . SER A 1 92 ? -9.856 6.566 24.503 1.00 89.00 92 SER A O 1
ATOM 764 N N . ASP A 1 93 ? -9.217 8.656 24.017 1.00 88.69 93 ASP A N 1
ATOM 765 C CA . ASP A 1 93 ? -8.658 8.301 22.699 1.00 88.69 93 ASP A CA 1
ATOM 766 C C . ASP A 1 93 ? -7.504 7.295 22.812 1.00 88.69 93 ASP A C 1
ATOM 768 O O . ASP A 1 93 ? -7.346 6.425 21.957 1.00 88.69 93 ASP A O 1
ATOM 772 N N . SER A 1 94 ? -6.717 7.371 23.890 1.00 87.56 94 SER A N 1
ATOM 773 C CA . SER A 1 94 ? -5.638 6.420 24.162 1.00 87.56 94 SER A CA 1
ATOM 774 C C . SER A 1 94 ? -6.148 4.998 24.378 1.00 87.56 94 SER A C 1
ATOM 776 O O . SER A 1 94 ? -5.567 4.068 23.826 1.00 87.56 94 SER A O 1
ATOM 778 N N . GLU A 1 95 ? -7.237 4.824 25.131 1.00 87.12 95 GLU A N 1
ATOM 779 C CA . GLU A 1 95 ? -7.836 3.503 25.362 1.00 87.12 95 GLU A CA 1
ATOM 780 C C . GLU A 1 95 ? -8.410 2.931 24.062 1.00 87.12 95 GLU A C 1
ATOM 782 O O . GLU A 1 95 ? -8.235 1.749 23.766 1.00 87.12 95 GLU A O 1
ATOM 787 N N . LEU A 1 96 ? -9.032 3.779 23.236 1.00 87.25 96 LEU A N 1
ATOM 788 C CA . LEU A 1 96 ? -9.532 3.370 21.924 1.00 87.25 96 LEU A CA 1
ATOM 789 C C . LEU A 1 96 ? -8.407 2.938 20.977 1.00 87.25 96 LEU A C 1
ATOM 791 O O . LEU A 1 96 ? -8.565 1.933 20.289 1.00 87.25 96 LEU A O 1
ATOM 795 N N . LEU A 1 97 ? -7.273 3.643 20.951 1.00 87.69 97 LEU A N 1
ATOM 796 C CA . LEU A 1 97 ? -6.115 3.271 20.125 1.00 87.69 97 LEU A CA 1
ATOM 797 C C . LEU A 1 97 ? -5.366 2.042 20.649 1.00 87.69 97 LEU A C 1
ATOM 799 O O . LEU A 1 97 ? -4.744 1.324 19.864 1.00 87.69 97 LEU A O 1
ATOM 803 N N . GLU A 1 98 ? -5.405 1.789 21.958 1.00 85.44 98 GLU A N 1
ATOM 804 C CA . GLU A 1 98 ? -4.858 0.561 22.535 1.00 85.44 98 GLU A CA 1
ATOM 805 C C . GLU A 1 98 ? -5.691 -0.657 22.122 1.00 85.44 98 GLU A C 1
ATOM 807 O O . GLU A 1 98 ? -5.127 -1.694 21.761 1.00 85.44 98 GLU A O 1
ATOM 812 N N . LEU A 1 99 ? -7.019 -0.506 22.108 1.00 85.88 99 LEU A N 1
ATOM 813 C CA . LEU A 1 99 ? -7.943 -1.528 21.630 1.00 85.88 99 LEU A CA 1
ATOM 814 C C . LEU A 1 99 ? -7.838 -1.704 20.113 1.00 85.88 99 LEU A C 1
ATOM 816 O O . LEU A 1 99 ? -7.605 -2.817 19.645 1.00 85.88 99 LEU A O 1
ATOM 820 N N . PHE A 1 100 ? -7.964 -0.629 19.335 1.00 87.25 100 PHE A N 1
ATOM 821 C CA . PHE A 1 100 ? -8.012 -0.653 17.872 1.00 87.25 100 PHE A CA 1
ATOM 822 C C . PHE A 1 100 ? -6.708 -0.161 17.244 1.00 87.25 100 PHE A C 1
ATOM 824 O O . PHE A 1 100 ? -6.575 0.981 16.807 1.00 87.25 100 PHE A O 1
ATOM 831 N N . GLN A 1 101 ? -5.730 -1.061 17.176 1.00 83.94 101 GLN A N 1
ATOM 832 C CA . GLN A 1 101 ? -4.414 -0.749 16.635 1.00 83.94 101 GLN A CA 1
ATOM 833 C C . GLN A 1 101 ? -4.432 -0.699 15.103 1.00 83.94 101 GLN A C 1
ATOM 835 O O . GLN A 1 101 ? -4.708 -1.691 14.431 1.00 83.94 101 GLN A O 1
ATOM 840 N N . THR A 1 102 ? -4.029 0.442 14.546 1.00 84.88 102 THR A N 1
ATOM 841 C CA . THR A 1 102 ? -3.893 0.654 13.093 1.00 84.88 102 THR A CA 1
ATOM 842 C C . THR A 1 102 ? -2.495 0.335 12.558 1.00 84.88 102 THR A C 1
ATOM 844 O O . THR A 1 102 ? -2.270 0.336 11.350 1.00 84.88 102 THR A O 1
ATOM 847 N N . SER A 1 103 ? -1.538 0.021 13.438 1.00 85.25 103 SER A N 1
ATOM 848 C CA . SER A 1 103 ? -0.178 -0.330 13.030 1.00 85.25 103 SER A CA 1
ATOM 849 C C . SER A 1 103 ? -0.096 -1.766 12.512 1.00 85.25 103 SER A C 1
ATOM 851 O O . SER A 1 103 ? -0.305 -2.723 13.266 1.00 85.25 103 SER A O 1
ATOM 853 N N . PHE A 1 104 ? 0.319 -1.927 11.252 1.00 82.75 104 PHE A N 1
ATOM 854 C CA . PHE A 1 104 ? 0.621 -3.242 10.683 1.00 82.75 104 PHE A CA 1
ATOM 855 C C . PHE A 1 104 ? 1.690 -3.997 11.485 1.00 82.75 104 PHE A C 1
ATOM 857 O O . PHE A 1 104 ? 1.591 -5.209 11.654 1.00 82.75 104 PHE A O 1
ATOM 864 N N . THR A 1 105 ? 2.720 -3.315 11.995 1.00 82.19 105 THR A N 1
ATOM 865 C CA . THR A 1 105 ? 3.815 -3.995 12.711 1.00 82.19 105 THR A CA 1
ATOM 866 C C . THR A 1 105 ? 3.352 -4.650 14.006 1.00 82.19 105 THR A C 1
ATOM 868 O O . THR A 1 105 ? 3.943 -5.654 14.409 1.00 82.19 105 THR A O 1
ATOM 871 N N . SER A 1 106 ? 2.291 -4.115 14.615 1.00 80.25 106 SER A N 1
ATOM 872 C CA . SER A 1 106 ? 1.729 -4.609 15.869 1.00 80.25 106 SER A CA 1
ATOM 873 C C . SER A 1 106 ? 0.755 -5.765 15.651 1.00 80.25 106 SER A C 1
ATOM 875 O O . SER A 1 106 ? 0.842 -6.768 16.347 1.00 80.25 106 SER A O 1
ATOM 877 N N . THR A 1 107 ? -0.143 -5.655 14.668 1.00 75.81 107 THR A N 1
ATOM 878 C CA . THR A 1 107 ? -1.253 -6.614 14.495 1.00 75.81 107 THR A CA 1
ATOM 879 C C . THR A 1 107 ? -1.046 -7.611 13.360 1.00 75.81 107 THR A C 1
ATOM 881 O O . THR A 1 107 ? -1.723 -8.632 13.320 1.00 75.81 107 THR A O 1
ATOM 884 N N . ARG A 1 108 ? -0.136 -7.312 12.422 1.00 81.44 108 ARG A N 1
ATOM 885 C CA . ARG A 1 108 ? 0.158 -8.106 11.216 1.00 81.44 108 ARG A CA 1
ATOM 886 C C . ARG A 1 108 ? -1.052 -8.369 10.308 1.00 81.44 108 ARG A C 1
ATOM 888 O O . ARG A 1 108 ? -1.020 -9.292 9.506 1.00 81.44 108 ARG A O 1
ATOM 895 N N . ARG A 1 109 ? -2.084 -7.520 10.374 1.00 83.00 109 ARG A N 1
ATOM 896 C CA . ARG A 1 109 ? -3.285 -7.603 9.523 1.00 83.00 109 ARG A CA 1
ATOM 897 C C . ARG A 1 109 ? -3.007 -7.051 8.126 1.00 83.00 109 ARG A C 1
ATOM 899 O O . ARG A 1 109 ? -2.667 -5.873 8.005 1.00 83.00 109 ARG A O 1
ATOM 906 N N . ALA A 1 110 ? -3.207 -7.844 7.073 1.00 86.75 110 ALA A N 1
ATOM 907 C CA . ALA A 1 110 ? -2.912 -7.431 5.698 1.00 86.75 110 ALA A CA 1
ATOM 908 C C . ALA A 1 110 ? -3.659 -6.157 5.271 1.00 86.75 110 ALA A C 1
ATOM 910 O O . ALA A 1 110 ? -3.062 -5.307 4.614 1.00 86.75 110 ALA A O 1
ATOM 911 N N . GLN A 1 111 ? -4.905 -5.962 5.722 1.00 87.44 111 GLN A N 1
ATOM 912 C CA . GLN A 1 111 ? -5.680 -4.746 5.434 1.00 87.44 111 GLN A CA 1
ATOM 913 C C . GLN A 1 111 ? -5.011 -3.447 5.907 1.00 87.44 111 GLN A C 1
ATOM 915 O O . GLN A 1 111 ? -5.243 -2.381 5.343 1.00 87.44 111 GLN A O 1
ATOM 920 N N . LEU A 1 112 ? -4.141 -3.523 6.920 1.00 90.88 112 LEU A N 1
ATOM 921 C CA . LEU A 1 112 ? -3.408 -2.368 7.439 1.00 90.88 112 LEU A CA 1
ATOM 922 C C . LEU A 1 112 ? -2.138 -2.059 6.642 1.00 90.88 112 LEU A C 1
ATOM 924 O O . LEU A 1 112 ? -1.553 -0.994 6.837 1.00 90.88 112 LEU A O 1
ATOM 928 N N . LEU A 1 113 ? -1.713 -2.935 5.722 1.00 91.56 113 LEU A N 1
ATOM 929 C CA . LEU A 1 113 ? -0.576 -2.650 4.846 1.00 91.56 113 LEU A CA 1
ATOM 930 C C . LEU A 1 113 ? -0.823 -1.378 4.025 1.00 91.56 113 LEU A C 1
ATOM 932 O O . LEU A 1 113 ? 0.051 -0.514 3.945 1.00 91.56 113 LEU A O 1
ATOM 936 N N . THR A 1 114 ? -2.037 -1.217 3.496 1.00 93.06 114 THR A N 1
ATOM 937 C CA . THR A 1 114 ? -2.451 -0.045 2.712 1.00 93.06 114 THR A CA 1
ATOM 938 C C . THR A 1 114 ? -2.372 1.259 3.518 1.00 93.06 114 THR A C 1
ATOM 940 O O . THR A 1 114 ? -2.215 2.336 2.940 1.00 93.06 114 THR A O 1
ATOM 943 N N . TYR A 1 115 ? -2.368 1.171 4.851 1.00 93.50 115 TYR A N 1
ATOM 944 C CA . TYR A 1 115 ? -2.343 2.308 5.770 1.00 93.50 115 TYR A CA 1
ATOM 945 C C . TYR A 1 115 ? -0.958 2.620 6.358 1.00 93.50 115 TYR A C 1
ATOM 947 O O . TYR A 1 115 ? -0.832 3.500 7.206 1.00 93.50 115 TYR A O 1
ATOM 955 N N . ILE A 1 116 ? 0.108 1.958 5.892 1.00 92.25 116 ILE A N 1
ATOM 956 C CA . ILE A 1 116 ? 1.479 2.285 6.311 1.00 92.25 116 ILE A CA 1
ATOM 957 C C . ILE A 1 116 ? 1.876 3.666 5.748 1.00 92.25 116 ILE A C 1
ATOM 959 O O . ILE A 1 116 ? 1.956 3.808 4.519 1.00 92.25 116 ILE A O 1
ATOM 963 N N . PRO A 1 117 ? 2.164 4.675 6.591 1.00 90.94 117 PRO A N 1
ATOM 964 C CA . PRO A 1 117 ? 2.532 6.010 6.126 1.00 90.94 117 PRO A CA 1
ATOM 965 C C . PRO A 1 117 ? 3.896 6.004 5.427 1.00 90.94 117 PRO A C 1
ATOM 967 O O . PRO A 1 117 ? 4.721 5.114 5.636 1.00 90.94 117 PRO A O 1
ATOM 970 N N . VAL A 1 118 ? 4.144 7.011 4.588 1.00 87.56 118 VAL A N 1
ATOM 971 C CA . VAL A 1 118 ? 5.446 7.188 3.921 1.00 87.56 118 VAL A CA 1
ATOM 972 C C . VAL A 1 118 ? 6.243 8.253 4.662 1.00 87.56 118 VAL A C 1
ATOM 974 O O . VAL A 1 118 ? 5.732 9.342 4.920 1.00 87.56 118 VAL A O 1
ATOM 977 N N . GLY A 1 119 ? 7.501 7.954 4.990 1.00 80.44 119 GLY A N 1
ATOM 978 C CA . GLY A 1 119 ? 8.367 8.874 5.719 1.00 80.44 119 GLY A CA 1
ATOM 979 C C . GLY A 1 119 ? 8.589 10.196 4.977 1.00 80.44 119 GLY A C 1
ATOM 980 O O . GLY A 1 119 ? 8.588 10.265 3.742 1.00 80.44 119 GLY A O 1
ATOM 981 N N . SER A 1 120 ? 8.817 11.268 5.737 1.00 72.81 120 SER A N 1
ATOM 982 C CA . SER A 1 120 ? 9.127 12.581 5.175 1.00 72.81 120 SER A CA 1
ATOM 983 C C . SER A 1 120 ? 10.558 12.612 4.623 1.00 72.81 120 SER A C 1
ATOM 985 O O . SER A 1 120 ? 11.518 12.191 5.264 1.00 72.81 120 SER A O 1
ATOM 987 N N . GLY A 1 121 ? 10.721 13.100 3.391 1.00 81.56 121 GLY A N 1
ATOM 988 C CA . GLY A 1 121 ? 12.038 13.261 2.772 1.00 81.56 121 GLY A CA 1
ATOM 989 C C . GLY A 1 121 ? 12.043 13.093 1.257 1.00 81.56 121 GLY A C 1
ATOM 990 O O . GLY A 1 121 ? 11.019 12.817 0.628 1.00 81.56 121 GLY A O 1
ATOM 991 N N . ASN A 1 122 ? 13.229 13.268 0.671 1.00 82.06 122 ASN A N 1
ATOM 992 C CA . ASN A 1 122 ? 13.436 13.144 -0.774 1.00 82.06 122 ASN A CA 1
ATOM 993 C C . ASN A 1 122 ? 13.556 11.680 -1.227 1.00 82.06 122 ASN A C 1
ATOM 995 O O . ASN A 1 122 ? 13.206 11.364 -2.362 1.00 82.06 122 ASN A O 1
ATOM 999 N N . GLU A 1 123 ? 13.960 10.767 -0.335 1.00 84.44 123 GLU A N 1
ATOM 1000 C CA . GLU A 1 123 ? 14.004 9.326 -0.629 1.00 84.44 123 GLU A CA 1
ATOM 1001 C C . GLU A 1 123 ? 12.620 8.740 -0.929 1.00 84.44 123 GLU A C 1
ATOM 1003 O O . GLU A 1 123 ? 12.536 7.710 -1.600 1.00 84.44 123 GLU A O 1
ATOM 1008 N N . ARG A 1 124 ? 11.531 9.419 -0.523 1.00 86.38 124 ARG A N 1
ATOM 1009 C CA . ARG A 1 124 ? 10.157 9.019 -0.864 1.00 86.38 124 ARG A CA 1
ATOM 1010 C C . ARG A 1 124 ? 9.997 8.799 -2.368 1.00 86.38 124 ARG A C 1
ATOM 1012 O O . ARG A 1 124 ? 9.309 7.876 -2.784 1.00 86.38 124 ARG A O 1
ATOM 1019 N N . ILE A 1 125 ? 10.650 9.631 -3.184 1.00 86.81 125 ILE A N 1
ATOM 1020 C CA . ILE A 1 125 ? 10.552 9.572 -4.643 1.00 86.81 125 ILE A CA 1
ATOM 1021 C C . ILE A 1 125 ? 11.140 8.244 -5.131 1.00 86.81 125 ILE A C 1
ATOM 1023 O O . ILE A 1 125 ? 10.524 7.555 -5.943 1.00 86.81 125 ILE A O 1
ATOM 1027 N N . GLY A 1 126 ? 12.296 7.845 -4.593 1.00 87.50 126 GLY A N 1
ATOM 1028 C CA . GLY A 1 126 ? 12.895 6.538 -4.843 1.00 87.50 126 GLY A CA 1
ATOM 1029 C C . GLY A 1 126 ? 11.996 5.389 -4.386 1.00 87.50 126 GLY A C 1
ATOM 1030 O O . GLY A 1 126 ? 11.740 4.484 -5.179 1.00 87.50 126 GLY A O 1
ATOM 1031 N N . LYS A 1 127 ? 11.454 5.456 -3.160 1.00 89.62 127 LYS A N 1
ATOM 1032 C CA . LYS A 1 127 ? 10.525 4.443 -2.614 1.00 89.62 127 LYS A CA 1
ATOM 1033 C C . LYS A 1 127 ? 9.307 4.250 -3.530 1.00 89.62 127 LYS A C 1
ATOM 1035 O O . LYS A 1 127 ? 8.966 3.121 -3.877 1.00 89.62 127 LYS A O 1
ATOM 1040 N N . GLN A 1 128 ? 8.706 5.343 -4.004 1.00 90.25 128 GLN A N 1
ATOM 1041 C CA . GLN A 1 128 ? 7.571 5.307 -4.931 1.00 90.25 128 GLN A CA 1
ATOM 1042 C C . GLN A 1 128 ? 7.926 4.694 -6.290 1.00 90.25 128 GLN A C 1
ATOM 1044 O O . GLN A 1 128 ? 7.118 3.959 -6.851 1.00 90.25 128 GLN A O 1
ATOM 1049 N N . GLN A 1 129 ? 9.108 4.979 -6.843 1.00 89.12 129 GLN A N 1
ATOM 1050 C CA . GLN A 1 129 ? 9.529 4.387 -8.119 1.00 89.12 129 GLN A CA 1
ATOM 1051 C C . GLN A 1 129 ? 9.763 2.879 -8.000 1.00 89.12 129 GLN A C 1
ATOM 1053 O O . GLN A 1 129 ? 9.316 2.133 -8.873 1.00 89.12 129 GLN A O 1
ATOM 1058 N N . VAL A 1 130 ? 10.381 2.435 -6.901 1.00 90.81 130 VAL A N 1
ATOM 1059 C CA . VAL A 1 130 ? 10.553 1.008 -6.599 1.00 90.81 130 VAL A CA 1
ATOM 1060 C C . VAL A 1 130 ? 9.194 0.329 -6.484 1.00 90.81 130 VAL A C 1
ATOM 1062 O O . VAL A 1 130 ? 8.955 -0.670 -7.157 1.00 90.81 130 VAL A O 1
ATOM 1065 N N . ALA A 1 131 ? 8.269 0.909 -5.720 1.00 92.56 131 ALA A N 1
ATOM 1066 C CA . ALA A 1 131 ? 6.923 0.367 -5.577 1.00 92.56 131 ALA A CA 1
ATOM 1067 C C . ALA A 1 131 ? 6.165 0.297 -6.915 1.00 92.56 131 ALA A C 1
ATOM 1069 O O . ALA A 1 131 ? 5.593 -0.743 -7.236 1.00 92.56 131 ALA A O 1
ATOM 1070 N N . LYS A 1 132 ? 6.202 1.362 -7.732 1.00 92.19 132 LYS A N 1
ATOM 1071 C CA . LYS A 1 132 ? 5.569 1.380 -9.064 1.00 92.19 132 LYS A CA 1
ATOM 1072 C C . LYS A 1 132 ? 6.105 0.256 -9.945 1.00 92.19 132 LYS A C 1
ATOM 1074 O O . LYS A 1 132 ? 5.308 -0.450 -10.551 1.00 92.19 132 LYS A O 1
ATOM 1079 N N . PHE A 1 133 ? 7.419 0.056 -9.965 1.00 92.31 133 PHE A N 1
ATOM 1080 C CA . PHE A 1 133 ? 8.034 -1.038 -10.711 1.00 92.31 133 PHE A CA 1
ATOM 1081 C C . PHE A 1 133 ? 7.593 -2.411 -10.214 1.00 92.31 133 PHE A C 1
ATOM 1083 O O . PHE A 1 133 ? 7.241 -3.246 -11.037 1.00 92.31 133 PHE A O 1
ATOM 1090 N N . MET A 1 134 ? 7.565 -2.641 -8.898 1.00 92.25 134 MET A N 1
ATOM 1091 C CA . MET A 1 134 ? 7.121 -3.922 -8.337 1.00 92.25 134 MET A CA 1
ATOM 1092 C C . MET A 1 134 ? 5.666 -4.224 -8.703 1.00 92.25 134 MET A C 1
ATOM 1094 O O . MET A 1 134 ? 5.354 -5.351 -9.077 1.00 92.25 134 MET A O 1
ATOM 1098 N N . VAL A 1 135 ? 4.792 -3.213 -8.677 1.00 93.00 135 VAL A N 1
ATOM 1099 C CA . VAL A 1 135 ? 3.394 -3.344 -9.114 1.00 93.00 135 VAL A CA 1
ATOM 1100 C C . VAL A 1 135 ? 3.298 -3.754 -10.592 1.00 93.00 135 VAL A C 1
ATOM 1102 O O . VAL A 1 135 ? 2.520 -4.656 -10.904 1.00 93.00 135 VAL A O 1
ATOM 1105 N N . GLU A 1 136 ? 4.090 -3.158 -11.497 1.00 92.81 136 GLU A N 1
ATOM 1106 C CA . GLU A 1 136 ? 4.111 -3.552 -12.923 1.00 92.81 136 GLU A CA 1
ATOM 1107 C C . GLU A 1 136 ? 4.738 -4.941 -13.139 1.00 92.81 136 GLU A C 1
ATOM 1109 O O . GLU A 1 136 ? 4.198 -5.764 -13.887 1.00 92.81 136 GLU A O 1
ATOM 1114 N N . LEU A 1 137 ? 5.867 -5.212 -12.473 1.00 91.81 137 LEU A N 1
ATOM 1115 C CA . LEU A 1 137 ? 6.611 -6.471 -12.550 1.00 91.81 137 LEU A CA 1
ATOM 1116 C C . LEU A 1 137 ? 5.731 -7.642 -12.151 1.00 91.81 137 LEU A C 1
ATOM 1118 O O . LEU A 1 137 ? 5.644 -8.613 -12.894 1.00 91.81 137 LEU A O 1
ATOM 1122 N N . LEU A 1 138 ? 5.040 -7.523 -11.026 1.00 91.31 138 LEU A N 1
ATOM 1123 C CA . LEU A 1 138 ? 4.239 -8.599 -10.454 1.00 91.31 138 LEU A CA 1
ATOM 1124 C C . LEU A 1 138 ? 2.782 -8.593 -10.942 1.00 91.31 138 LEU A C 1
ATOM 1126 O O . LEU A 1 138 ? 2.029 -9.499 -10.606 1.00 91.31 138 LEU A O 1
ATOM 1130 N N . GLY A 1 139 ? 2.370 -7.598 -11.737 1.00 91.62 139 GLY A N 1
ATOM 1131 C CA . GLY A 1 139 ? 1.003 -7.516 -12.268 1.00 91.62 139 GLY A CA 1
ATOM 1132 C C . GLY A 1 139 ? -0.062 -7.355 -11.177 1.00 91.62 139 GLY A C 1
ATOM 1133 O O . GLY A 1 139 ? -1.148 -7.918 -11.277 1.00 91.62 139 GLY A O 1
ATOM 1134 N N . LEU A 1 140 ? 0.251 -6.619 -10.104 1.00 92.38 140 LEU A N 1
ATOM 1135 C CA . LEU A 1 140 ? -0.592 -6.578 -8.899 1.00 92.38 140 LEU A CA 1
ATOM 1136 C C . LEU A 1 140 ? -1.902 -5.806 -9.086 1.00 92.38 140 LEU A C 1
ATOM 1138 O O . LEU A 1 140 ? -2.835 -6.006 -8.319 1.00 92.38 140 LEU A O 1
ATOM 1142 N N . LYS A 1 141 ? -1.998 -4.929 -10.092 1.00 91.69 141 LYS A N 1
ATOM 1143 C CA . LYS A 1 141 ? -3.242 -4.196 -10.382 1.00 91.69 141 LYS A CA 1
ATOM 1144 C C . LYS A 1 141 ? -4.339 -5.110 -10.900 1.00 91.69 141 LYS A C 1
ATOM 1146 O O . LYS A 1 141 ? -5.505 -4.899 -10.593 1.00 91.69 141 LYS A O 1
ATOM 1151 N N . GLU A 1 142 ? -3.968 -6.121 -11.666 1.00 91.38 142 GLU A N 1
ATOM 1152 C CA . GLU A 1 142 ? -4.891 -7.080 -12.257 1.00 91.38 142 GLU A CA 1
ATOM 1153 C C . GLU A 1 142 ? -5.021 -8.366 -11.410 1.00 91.38 142 GLU A C 1
ATOM 1155 O O . GLU A 1 142 ? -5.849 -9.223 -11.712 1.00 91.38 142 GLU A O 1
ATOM 1160 N N . ASN A 1 143 ? -4.242 -8.500 -10.327 1.00 91.19 143 ASN A N 1
ATOM 1161 C CA . ASN A 1 143 ? -4.231 -9.684 -9.469 1.00 91.19 143 ASN A CA 1
ATOM 1162 C C . ASN A 1 143 ? -5.362 -9.656 -8.422 1.00 91.19 143 ASN A C 1
ATOM 1164 O O . ASN A 1 143 ? -5.268 -9.014 -7.377 1.00 91.19 143 ASN A O 1
ATOM 1168 N N . THR A 1 144 ? -6.431 -10.410 -8.677 1.00 90.56 144 THR A N 1
ATOM 1169 C CA . THR A 1 144 ? -7.604 -10.484 -7.791 1.00 90.56 144 THR A CA 1
ATOM 1170 C C . THR A 1 144 ? -7.343 -11.170 -6.451 1.00 90.56 144 THR A C 1
ATOM 1172 O O . THR A 1 144 ? -8.031 -10.864 -5.480 1.00 90.56 144 THR A O 1
ATOM 1175 N N . GLU A 1 145 ? -6.405 -12.120 -6.381 1.00 88.88 145 GLU A N 1
ATOM 1176 C CA . GLU A 1 145 ? -6.058 -12.784 -5.114 1.00 88.88 145 GLU A CA 1
ATOM 1177 C C . GLU A 1 145 ? -5.335 -11.816 -4.190 1.00 88.88 145 GLU A C 1
ATOM 1179 O O . GLU A 1 145 ? -5.696 -11.691 -3.023 1.00 88.88 145 GLU A O 1
ATOM 1184 N N . TRP A 1 146 ? -4.399 -11.055 -4.755 1.00 90.62 146 TRP A N 1
ATOM 1185 C CA . TRP A 1 146 ? -3.700 -9.990 -4.058 1.00 90.62 146 TRP A CA 1
ATOM 1186 C C . TRP A 1 146 ? -4.672 -8.948 -3.512 1.00 90.62 146 TRP A C 1
ATOM 1188 O O . TRP A 1 146 ? -4.634 -8.658 -2.318 1.00 90.62 146 TRP A O 1
ATOM 1198 N N . HIS A 1 147 ? -5.587 -8.439 -4.347 1.00 91.31 147 HIS A N 1
ATOM 1199 C CA . HIS A 1 147 ? -6.605 -7.480 -3.901 1.00 91.31 147 HIS A CA 1
ATOM 1200 C C . HIS A 1 147 ? -7.448 -8.031 -2.765 1.00 91.31 147 HIS A C 1
ATOM 1202 O O . HIS A 1 147 ? -7.676 -7.333 -1.785 1.00 91.31 147 HIS A O 1
ATOM 1208 N N . ARG A 1 148 ? -7.872 -9.294 -2.866 1.00 88.31 148 ARG A N 1
ATOM 1209 C CA . ARG A 1 148 ? -8.631 -9.952 -1.803 1.00 88.31 148 ARG A CA 1
ATOM 1210 C C . ARG A 1 148 ? -7.818 -10.042 -0.520 1.00 88.31 148 ARG A C 1
ATOM 1212 O O . ARG A 1 148 ? -8.365 -9.754 0.529 1.00 88.31 148 ARG A O 1
ATOM 1219 N N . TYR A 1 149 ? -6.541 -10.403 -0.600 1.00 87.81 149 TYR A N 1
ATOM 1220 C CA . TYR A 1 149 ? -5.654 -10.522 0.554 1.00 87.81 149 TYR A CA 1
ATOM 1221 C C . TYR A 1 149 ? -5.442 -9.178 1.266 1.00 87.81 149 TYR A C 1
ATOM 1223 O O . TYR A 1 149 ? -5.615 -9.094 2.480 1.00 87.81 149 TYR A O 1
ATOM 1231 N N . VAL A 1 150 ? -5.132 -8.107 0.527 1.00 89.00 150 VAL A N 1
ATOM 1232 C CA . VAL A 1 150 ? -4.886 -6.776 1.119 1.00 89.00 150 VAL A CA 1
ATOM 1233 C C . VAL A 1 150 ? -6.164 -6.006 1.457 1.00 89.00 150 VAL A C 1
ATOM 1235 O O . VAL A 1 150 ? -6.095 -4.980 2.122 1.00 89.00 150 VAL A O 1
ATOM 1238 N N . SER A 1 151 ? -7.326 -6.479 1.011 1.00 85.38 151 SER A N 1
ATOM 1239 C CA . SER A 1 151 ? -8.645 -5.987 1.429 1.00 85.38 151 SER A CA 1
ATOM 1240 C C . SER A 1 151 ? -9.359 -6.947 2.377 1.00 85.38 151 SER A C 1
ATOM 1242 O O . SER A 1 151 ? -10.522 -6.714 2.696 1.00 85.38 151 SER A O 1
ATOM 1244 N N . ALA A 1 152 ? -8.710 -8.038 2.787 1.00 75.50 152 ALA A N 1
ATOM 1245 C CA . ALA A 1 152 ? -9.367 -9.083 3.551 1.00 75.50 152 ALA A CA 1
ATOM 1246 C C . ALA A 1 152 ? -9.782 -8.549 4.921 1.00 75.50 152 ALA A C 1
ATOM 1248 O O . ALA A 1 152 ? -8.931 -8.224 5.750 1.00 75.50 152 ALA A O 1
ATOM 1249 N N . HIS A 1 153 ? -11.089 -8.543 5.150 1.00 70.75 153 HIS A N 1
ATOM 1250 C CA . HIS A 1 153 ? -11.697 -8.436 6.463 1.00 70.75 153 HIS A CA 1
ATOM 1251 C C . HIS A 1 153 ? -12.397 -9.761 6.781 1.00 70.75 153 HIS A C 1
ATOM 1253 O O . HIS A 1 153 ? -13.028 -10.375 5.919 1.00 70.75 153 HIS A O 1
ATOM 1259 N N . GLU A 1 154 ? -12.259 -10.237 8.016 1.00 66.12 154 GLU A N 1
ATOM 1260 C CA . GLU A 1 154 ? -13.016 -11.396 8.483 1.00 66.12 154 GLU A CA 1
ATOM 1261 C C . GLU A 1 154 ? -14.430 -10.948 8.863 1.00 66.12 154 GLU A C 1
ATOM 1263 O O . GLU A 1 154 ? -14.632 -10.375 9.930 1.00 66.12 154 GLU A O 1
ATOM 1268 N N . ASP A 1 155 ? -15.417 -11.240 8.009 1.00 61.12 155 ASP A N 1
ATOM 1269 C CA . ASP A 1 155 ? -16.824 -10.850 8.224 1.00 61.12 155 ASP A CA 1
ATOM 1270 C C . ASP A 1 155 ? -17.405 -11.358 9.554 1.00 61.12 155 ASP A C 1
ATOM 1272 O O . ASP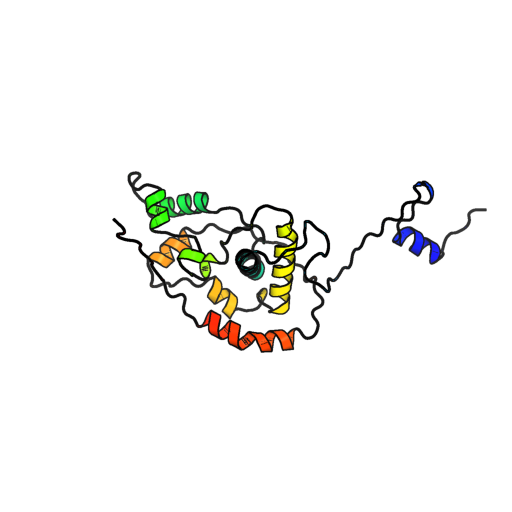 A 1 155 ? -18.305 -10.743 10.132 1.00 61.12 155 ASP A O 1
ATOM 1276 N N . ASN A 1 156 ? -16.869 -12.470 10.063 1.00 66.88 156 ASN A N 1
ATOM 1277 C CA . ASN A 1 156 ? -17.298 -13.089 11.316 1.00 66.88 156 ASN A CA 1
ATOM 1278 C C . ASN A 1 156 ? -16.577 -12.533 12.559 1.00 66.88 156 ASN A C 1
ATOM 1280 O O . ASN A 1 156 ? -16.913 -12.939 13.673 1.00 66.88 156 ASN A O 1
ATOM 1284 N N . ASP A 1 157 ? -15.611 -11.622 12.402 1.00 78.69 157 ASP A N 1
ATOM 1285 C CA . ASP A 1 157 ? -14.896 -10.991 13.512 1.00 78.69 157 ASP A CA 1
ATOM 1286 C C . ASP A 1 157 ? -15.394 -9.558 13.744 1.00 78.69 157 ASP A C 1
ATOM 1288 O O . ASP A 1 157 ? -15.152 -8.636 12.962 1.00 78.69 157 ASP A O 1
ATOM 1292 N N . LEU A 1 158 ? -16.063 -9.356 14.883 1.00 81.50 158 LEU A N 1
ATOM 1293 C CA . LEU A 1 158 ? -16.556 -8.045 15.309 1.00 81.50 158 LEU A CA 1
ATOM 1294 C C . LEU A 1 158 ? -15.435 -7.005 15.372 1.00 81.50 158 LEU A C 1
ATOM 1296 O O . LEU A 1 158 ? -15.657 -5.849 15.015 1.00 81.50 158 LEU A O 1
ATOM 1300 N N . TYR A 1 159 ? -14.234 -7.405 15.794 1.00 83.12 159 TYR A N 1
ATOM 1301 C CA . TYR A 1 159 ? -13.104 -6.490 15.867 1.00 83.12 159 TYR A CA 1
ATOM 1302 C C . TYR A 1 159 ? -12.677 -6.029 14.474 1.00 83.12 159 TYR A C 1
ATOM 1304 O O . TYR A 1 159 ? -12.545 -4.828 14.237 1.00 83.12 159 TYR A O 1
ATOM 1312 N N . SER A 1 160 ? -12.496 -6.969 13.545 1.00 81.00 160 SER A N 1
ATOM 1313 C CA . SER A 1 160 ? -12.162 -6.678 12.149 1.00 81.00 160 SER A CA 1
ATOM 1314 C C . SER A 1 160 ? -13.214 -5.794 11.487 1.00 81.00 160 SER A C 1
ATOM 1316 O O . SER A 1 160 ? -12.848 -4.864 10.770 1.00 81.00 160 SER A O 1
ATOM 1318 N N . ASN A 1 161 ? -14.498 -6.006 11.777 1.00 84.25 161 ASN A N 1
ATOM 1319 C CA . ASN A 1 161 ? -15.584 -5.175 11.256 1.00 84.25 161 ASN A CA 1
ATOM 1320 C C . ASN A 1 161 ? -15.517 -3.734 11.785 1.00 84.25 161 ASN A C 1
ATOM 1322 O O . ASN A 1 161 ? -15.594 -2.778 11.009 1.00 84.25 161 ASN A O 1
ATOM 1326 N N . VAL A 1 162 ? -15.316 -3.550 13.091 1.00 87.88 162 VAL A N 1
ATOM 1327 C CA . VAL A 1 162 ? -15.168 -2.209 13.683 1.00 87.88 162 VAL A CA 1
ATOM 1328 C C . VAL A 1 162 ? -1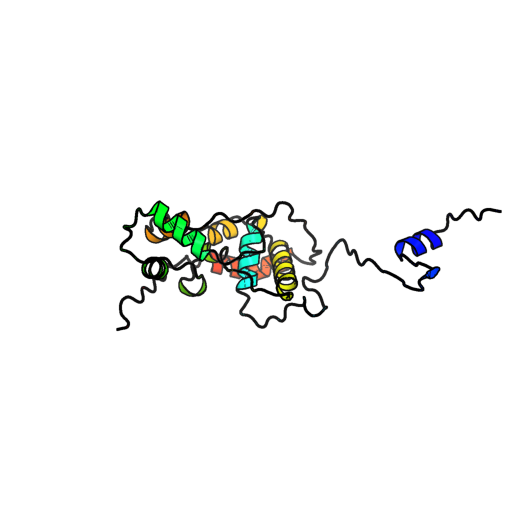3.911 -1.513 13.161 1.00 87.88 162 VAL A C 1
ATOM 1330 O O . VAL A 1 162 ? -13.969 -0.353 12.761 1.00 87.88 162 VAL A O 1
ATOM 1333 N N . LEU A 1 163 ? -12.783 -2.226 13.105 1.00 88.19 163 LEU A N 1
ATOM 1334 C CA . LEU A 1 163 ? -11.533 -1.695 12.569 1.00 88.19 163 LEU A CA 1
ATOM 1335 C C . LEU A 1 163 ? -11.722 -1.231 11.119 1.00 88.19 163 LEU A C 1
ATOM 1337 O O . LEU A 1 163 ? -11.381 -0.100 10.793 1.00 88.19 163 LEU A O 1
ATOM 1341 N N . SER A 1 164 ? -12.301 -2.076 10.266 1.00 87.50 164 SER A N 1
ATOM 1342 C CA . SER A 1 164 ? -12.452 -1.797 8.832 1.00 87.50 164 SER A CA 1
ATOM 1343 C C . SER A 1 164 ? -13.402 -0.638 8.550 1.00 87.50 164 SER A C 1
ATOM 1345 O O . SER A 1 164 ? -13.135 0.164 7.663 1.00 87.50 164 SER A O 1
ATOM 1347 N N . THR A 1 165 ? -14.482 -0.513 9.322 1.00 89.12 165 THR A N 1
ATOM 1348 C CA . THR A 1 165 ? -15.438 0.600 9.183 1.00 89.12 165 THR A CA 1
ATOM 1349 C C . THR A 1 165 ? -14.882 1.931 9.685 1.00 89.12 165 THR A C 1
ATOM 1351 O O . THR A 1 165 ? -15.340 2.983 9.245 1.00 89.12 165 THR A O 1
ATOM 1354 N N . ALA A 1 166 ? -13.911 1.905 10.601 1.00 92.31 166 ALA A N 1
ATOM 1355 C CA . ALA A 1 166 ? -13.259 3.105 11.115 1.00 92.31 166 ALA A CA 1
ATOM 1356 C C . ALA A 1 166 ? -12.064 3.567 10.256 1.00 92.31 166 ALA A C 1
ATOM 1358 O O . ALA A 1 166 ? -11.649 4.725 10.347 1.00 92.31 166 ALA A O 1
ATOM 1359 N N . LEU A 1 167 ? -11.499 2.694 9.415 1.00 92.69 167 LEU A N 1
ATOM 1360 C CA . LEU A 1 167 ? -10.393 3.060 8.529 1.00 92.69 167 LEU A CA 1
ATOM 1361 C C . LEU A 1 167 ? -10.832 4.129 7.510 1.00 92.69 167 LEU A C 1
ATOM 1363 O O . LEU A 1 167 ? -11.872 3.976 6.869 1.00 92.69 167 LEU A O 1
ATOM 1367 N N . PRO A 1 168 ? -10.048 5.208 7.332 1.00 93.31 168 PRO A N 1
ATOM 1368 C CA . PRO A 1 168 ? -10.437 6.302 6.456 1.00 93.31 168 PRO A CA 1
ATOM 1369 C C . PRO A 1 168 ? -10.366 5.928 4.977 1.00 93.31 168 PRO A C 1
ATOM 1371 O O . PRO A 1 168 ? -9.611 5.037 4.558 1.00 93.31 168 PRO A O 1
ATOM 1374 N N . GLU A 1 169 ? -11.131 6.658 4.167 1.00 92.50 169 GLU A N 1
ATOM 1375 C CA . GLU A 1 169 ? -11.099 6.497 2.722 1.00 92.50 169 GLU A CA 1
ATOM 1376 C C . GLU A 1 169 ? -9.815 7.100 2.142 1.00 92.50 169 GLU A C 1
ATOM 1378 O O . GLU A 1 169 ? -9.495 8.276 2.309 1.00 92.50 169 GLU A O 1
ATOM 1383 N N . LEU A 1 170 ? -9.070 6.283 1.401 1.00 93.19 170 LEU A N 1
ATOM 1384 C CA . LEU A 1 170 ? -7.828 6.724 0.780 1.00 93.19 170 LEU A CA 1
ATOM 1385 C C . LEU A 1 170 ? -8.083 7.435 -0.548 1.00 93.19 170 LEU A C 1
ATOM 1387 O O . LEU A 1 170 ? -8.835 6.943 -1.398 1.00 93.19 170 LEU A O 1
ATOM 1391 N N . LYS A 1 171 ? -7.357 8.539 -0.759 1.00 92.88 171 LYS A N 1
ATOM 1392 C CA . LYS A 1 171 ? -7.325 9.286 -2.024 1.00 92.88 171 LYS A CA 1
ATOM 1393 C C . LYS A 1 171 ? -6.955 8.365 -3.188 1.00 92.88 171 LYS A C 1
ATOM 1395 O O . LYS A 1 171 ? -6.030 7.558 -3.081 1.00 92.88 171 LYS A O 1
ATOM 1400 N N . SER A 1 172 ? -7.649 8.510 -4.309 1.00 91.00 172 SER A N 1
ATOM 1401 C CA . SER A 1 172 ? -7.362 7.768 -5.541 1.00 91.00 172 SER A CA 1
ATOM 1402 C C . SER A 1 172 ? -6.204 8.395 -6.329 1.00 91.00 172 SER A C 1
ATOM 1404 O O . SER A 1 1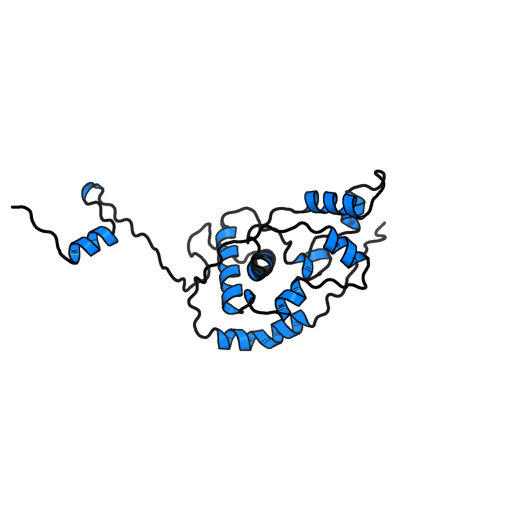72 ? -5.998 9.607 -6.286 1.00 91.00 172 SER A O 1
ATOM 1406 N N . GLU A 1 173 ? -5.449 7.581 -7.070 1.00 84.19 173 GLU A N 1
ATOM 1407 C CA . GLU A 1 173 ? -4.471 8.050 -8.062 1.00 84.19 173 GLU A CA 1
ATOM 1408 C C . GLU A 1 173 ? -5.106 7.952 -9.457 1.00 84.19 173 GLU A C 1
ATOM 1410 O O . GLU A 1 173 ? -5.262 6.863 -10.004 1.00 84.19 173 GLU A O 1
ATOM 1415 N N . GLU A 1 174 ? -5.485 9.093 -10.038 1.00 66.88 174 GLU A N 1
ATOM 1416 C CA . GLU A 1 174 ? -6.275 9.127 -11.281 1.00 66.88 174 GLU A CA 1
ATOM 1417 C C . GLU A 1 174 ? -5.500 8.682 -12.533 1.00 66.88 174 GLU A C 1
ATOM 1419 O O . GLU A 1 174 ? -6.111 8.333 -13.536 1.00 66.88 174 GLU A O 1
ATOM 1424 N N . ASN A 1 175 ? -4.161 8.665 -12.501 1.00 62.12 175 ASN A N 1
ATOM 1425 C CA . ASN A 1 175 ? -3.338 8.444 -13.694 1.00 62.12 175 ASN A CA 1
ATOM 1426 C C . ASN A 1 175 ? -2.112 7.569 -13.410 1.00 62.12 175 ASN A C 1
ATOM 1428 O O . ASN A 1 175 ? -0.967 8.034 -13.412 1.00 62.12 175 ASN A O 1
ATOM 1432 N N . TYR A 1 176 ? -2.341 6.274 -13.200 1.00 67.38 176 TYR A N 1
ATOM 1433 C CA . TYR A 1 176 ? -1.247 5.313 -13.250 1.00 67.38 176 TYR A CA 1
ATOM 1434 C C . TYR A 1 176 ? -0.901 4.978 -14.700 1.00 67.38 176 TYR A C 1
ATOM 1436 O O . TYR A 1 176 ? -1.610 4.241 -15.382 1.00 67.38 176 TYR A O 1
ATOM 1444 N N . GLU A 1 177 ? 0.223 5.503 -15.162 1.00 68.69 177 GLU A N 1
ATOM 1445 C CA . GLU A 1 177 ? 0.759 5.219 -16.486 1.00 68.69 177 GLU A CA 1
ATOM 1446 C C . GLU A 1 177 ? 1.884 4.184 -16.367 1.00 68.69 177 GLU A C 1
ATOM 1448 O O . GLU A 1 177 ? 2.805 4.374 -15.566 1.00 68.69 177 GLU A O 1
ATOM 1453 N N . LYS A 1 178 ? 1.816 3.105 -17.164 1.00 73.62 178 LYS A N 1
ATOM 1454 C CA . LYS A 1 178 ? 2.885 2.097 -17.239 1.00 73.62 178 LYS A CA 1
ATOM 1455 C C . LYS A 1 178 ? 4.147 2.746 -17.794 1.00 73.62 178 LYS A C 1
ATOM 1457 O O . LYS A 1 178 ? 4.154 3.206 -18.937 1.00 73.62 178 LYS A O 1
ATOM 1462 N N . LYS A 1 179 ? 5.210 2.796 -16.992 1.00 81.50 179 LYS A N 1
ATOM 1463 C CA . LYS A 1 179 ? 6.451 3.512 -17.345 1.00 81.50 179 LYS A CA 1
ATOM 1464 C C . LYS A 1 179 ? 7.657 2.604 -17.485 1.00 81.50 179 LYS A C 1
ATOM 1466 O O . LYS A 1 179 ? 8.681 3.077 -17.985 1.00 81.50 179 LYS A O 1
ATOM 1471 N N . PHE A 1 180 ? 7.574 1.338 -17.083 1.00 85.12 180 PHE A N 1
ATOM 1472 C CA . PHE A 1 180 ? 8.728 0.448 -17.089 1.00 85.12 180 PHE A CA 1
ATOM 1473 C C . PHE A 1 180 ? 8.741 -0.485 -18.300 1.00 85.12 180 PHE A C 1
ATOM 1475 O O . PHE A 1 180 ? 7.720 -1.011 -18.738 1.00 85.12 180 PHE A O 1
ATOM 1482 N N . VAL A 1 181 ? 9.935 -0.698 -18.856 1.00 85.56 181 VAL A N 1
ATOM 1483 C CA . VAL A 1 181 ? 10.178 -1.803 -19.794 1.00 85.56 181 VAL A CA 1
ATOM 1484 C C . VAL A 1 181 ? 10.827 -2.917 -19.006 1.00 85.56 181 VAL A C 1
ATOM 1486 O O . VAL A 1 181 ? 11.996 -2.823 -18.642 1.00 85.56 181 VAL A O 1
ATOM 1489 N N . ILE A 1 182 ? 10.051 -3.961 -18.744 1.00 87.06 182 ILE A N 1
ATOM 1490 C CA . ILE A 1 182 ? 10.482 -5.101 -17.946 1.00 87.06 182 ILE A CA 1
ATOM 1491 C C . ILE A 1 182 ? 10.771 -6.257 -18.896 1.00 87.06 182 ILE A C 1
ATOM 1493 O O . ILE A 1 182 ? 9.873 -6.768 -19.564 1.00 87.06 182 ILE A O 1
ATOM 1497 N N . GLN A 1 183 ? 12.037 -6.654 -18.970 1.00 87.00 183 GLN A N 1
ATOM 1498 C CA . GLN A 1 183 ? 12.433 -7.862 -19.686 1.00 87.00 183 GLN A CA 1
ATOM 1499 C C . GLN A 1 183 ? 12.130 -9.087 -18.822 1.00 87.00 183 GLN A C 1
ATOM 1501 O O . GLN A 1 183 ? 12.294 -9.027 -17.607 1.00 87.00 183 GLN A O 1
ATOM 1506 N N . ASN A 1 184 ? 11.696 -10.185 -19.445 1.00 87.19 184 ASN A N 1
ATOM 1507 C CA . ASN A 1 184 ? 11.404 -11.458 -18.773 1.00 87.19 184 ASN A CA 1
ATOM 1508 C C . ASN A 1 184 ? 10.405 -11.339 -17.604 1.00 87.19 184 ASN A C 1
ATOM 1510 O O . ASN A 1 184 ? 10.504 -12.081 -16.631 1.00 87.19 184 ASN A O 1
ATOM 1514 N N . ALA A 1 185 ? 9.442 -10.410 -17.691 1.00 87.31 185 ALA A N 1
ATOM 1515 C CA . ALA A 1 185 ? 8.449 -10.183 -16.637 1.00 87.31 185 ALA A CA 1
ATOM 1516 C C . ALA A 1 185 ? 7.743 -11.481 -16.213 1.00 87.31 185 ALA A C 1
ATOM 1518 O O . ALA A 1 185 ? 7.584 -11.729 -15.023 1.00 87.31 185 ALA A O 1
ATOM 1519 N N . ASP A 1 186 ? 7.383 -12.327 -17.180 1.00 89.94 186 ASP A N 1
ATOM 1520 C CA . ASP A 1 186 ? 6.676 -13.584 -16.921 1.00 89.94 186 ASP A CA 1
ATOM 1521 C C . ASP A 1 186 ? 7.532 -14.587 -16.143 1.00 89.94 186 ASP A C 1
ATOM 1523 O O . ASP A 1 186 ? 7.036 -15.205 -15.208 1.00 89.94 186 ASP A O 1
ATOM 1527 N N . GLN A 1 187 ? 8.836 -14.661 -16.430 1.00 91.25 187 GLN A N 1
ATOM 1528 C CA . GLN A 1 187 ? 9.761 -15.502 -15.668 1.00 91.25 187 GLN A CA 1
ATOM 1529 C C . GLN A 1 187 ? 9.873 -15.036 -14.212 1.00 91.25 187 GLN A C 1
ATOM 1531 O O . GLN A 1 187 ? 9.882 -15.852 -13.295 1.00 91.25 187 GLN A O 1
ATOM 1536 N N . TYR A 1 188 ? 9.952 -13.723 -13.976 1.00 88.69 188 TYR A N 1
ATOM 1537 C CA . TYR A 1 188 ? 9.978 -13.197 -12.611 1.00 88.69 188 TYR A CA 1
ATOM 1538 C C . TYR A 1 188 ? 8.667 -13.470 -11.874 1.00 88.69 188 TYR A C 1
ATOM 1540 O O . TYR A 1 188 ? 8.694 -13.842 -10.706 1.00 88.69 188 TYR A O 1
ATOM 1548 N N . ARG A 1 189 ? 7.521 -13.323 -12.544 1.00 90.69 189 ARG A N 1
ATOM 1549 C CA . ARG A 1 189 ? 6.211 -13.637 -11.956 1.00 90.69 189 ARG A CA 1
ATOM 1550 C C . ARG A 1 189 ? 6.101 -15.104 -11.572 1.00 90.69 189 ARG A C 1
ATOM 1552 O O . ARG A 1 189 ? 5.627 -15.393 -10.482 1.00 90.69 189 ARG A O 1
ATOM 1559 N N . GLU A 1 190 ? 6.562 -16.003 -12.436 1.00 90.81 190 GLU A N 1
ATOM 1560 C CA . GLU A 1 190 ? 6.599 -17.439 -12.160 1.00 90.81 190 GLU A CA 1
ATOM 1561 C C . GLU A 1 190 ? 7.469 -17.739 -10.933 1.00 90.81 190 GLU A C 1
ATOM 1563 O O . GLU A 1 190 ? 7.006 -18.408 -10.013 1.00 90.81 190 GLU A O 1
ATOM 1568 N N . LEU A 1 191 ? 8.670 -17.153 -10.858 1.00 90.81 191 LEU A N 1
ATOM 1569 C CA . LEU A 1 191 ? 9.584 -17.328 -9.723 1.00 90.81 191 LEU A CA 1
ATOM 1570 C C . LEU A 1 191 ? 8.984 -16.902 -8.378 1.00 90.81 191 LEU A C 1
ATOM 1572 O O . LEU A 1 191 ? 9.260 -17.543 -7.373 1.00 90.81 191 LEU A O 1
ATOM 1576 N N . PHE A 1 192 ? 8.187 -15.832 -8.352 1.00 87.81 192 PHE A N 1
ATOM 1577 C CA . PHE A 1 192 ? 7.566 -15.336 -7.120 1.00 87.81 192 PHE A CA 1
ATOM 1578 C C . PHE A 1 192 ? 6.165 -15.908 -6.865 1.00 87.81 192 PHE A C 1
ATOM 1580 O O . PHE A 1 192 ? 5.564 -15.593 -5.839 1.00 87.81 192 PHE A O 1
ATOM 1587 N N . SER A 1 193 ? 5.614 -16.711 -7.777 1.00 87.19 193 SER A N 1
ATOM 1588 C CA . SER A 1 193 ? 4.215 -17.148 -7.700 1.00 87.19 193 SER A CA 1
ATOM 1589 C C . SER A 1 193 ? 3.921 -17.960 -6.437 1.00 87.19 193 SER A C 1
ATOM 1591 O O . SER A 1 193 ? 2.970 -17.638 -5.724 1.00 87.19 193 SER A O 1
ATOM 1593 N N . ASP A 1 194 ? 4.780 -18.925 -6.107 1.00 85.19 194 ASP A N 1
ATOM 1594 C CA . ASP A 1 194 ? 4.647 -19.768 -4.915 1.00 85.19 194 ASP A CA 1
ATOM 1595 C C . ASP A 1 194 ? 4.792 -18.963 -3.615 1.00 85.19 194 ASP A C 1
ATOM 1597 O O . ASP A 1 194 ? 4.036 -19.173 -2.662 1.00 85.19 194 ASP A O 1
ATOM 1601 N N . ASP A 1 195 ? 5.715 -17.997 -3.581 1.00 86.00 195 ASP A N 1
ATOM 1602 C CA . ASP A 1 195 ? 5.919 -17.118 -2.424 1.00 86.00 195 ASP A CA 1
ATOM 1603 C C . ASP A 1 195 ? 4.689 -16.235 -2.181 1.00 86.00 195 ASP A C 1
ATOM 1605 O O . ASP A 1 195 ? 4.205 -16.120 -1.053 1.00 86.00 195 ASP A O 1
ATOM 1609 N N . PHE A 1 196 ? 4.145 -15.637 -3.246 1.00 84.62 196 PHE A N 1
ATOM 1610 C CA . PHE A 1 196 ? 2.917 -14.847 -3.168 1.00 84.62 196 PHE A CA 1
ATOM 1611 C C . PHE A 1 196 ? 1.735 -15.708 -2.750 1.00 84.62 196 PHE A C 1
ATOM 1613 O O . PHE A 1 196 ? 0.955 -15.295 -1.895 1.00 84.62 196 PHE A O 1
ATOM 1620 N N . HIS A 1 197 ? 1.604 -16.901 -3.322 1.00 83.94 197 HIS A N 1
ATOM 1621 C CA . HIS A 1 197 ? 0.538 -17.823 -2.966 1.00 83.94 197 HIS A CA 1
ATOM 1622 C C . HIS A 1 197 ? 0.607 -18.197 -1.484 1.00 83.94 197 HIS A C 1
ATOM 1624 O O . HIS A 1 197 ? -0.390 -18.081 -0.776 1.00 83.94 197 HIS A O 1
ATOM 1630 N N . THR A 1 198 ? 1.798 -18.539 -0.990 1.00 84.62 198 THR A N 1
ATOM 1631 C CA . THR A 1 198 ? 2.036 -18.859 0.423 1.00 84.62 198 THR A CA 1
ATOM 1632 C C . THR A 1 198 ? 1.710 -17.674 1.331 1.00 84.62 198 THR A C 1
ATOM 1634 O O . THR A 1 198 ? 1.037 -17.844 2.346 1.00 84.62 198 THR A O 1
ATOM 1637 N N . LEU A 1 199 ? 2.129 -16.460 0.959 1.00 83.69 199 LEU A N 1
ATOM 1638 C CA . LEU A 1 199 ? 1.798 -15.237 1.692 1.00 83.69 199 LEU A CA 1
ATOM 1639 C C . LEU A 1 199 ? 0.280 -15.018 1.765 1.00 83.69 199 LEU A C 1
ATOM 1641 O O . LEU A 1 199 ? -0.251 -14.752 2.837 1.00 83.69 199 LEU A O 1
ATOM 1645 N N . MET A 1 200 ? -0.422 -15.148 0.640 1.00 84.06 200 MET A N 1
ATOM 1646 C CA . MET A 1 200 ? -1.868 -14.913 0.563 1.00 84.06 200 MET A CA 1
ATOM 1647 C C . MET A 1 200 ? -2.694 -16.027 1.223 1.00 84.06 200 MET A C 1
ATOM 1649 O O . MET A 1 200 ? -3.825 -15.780 1.636 1.00 84.06 200 MET A O 1
ATOM 1653 N N . GLN A 1 201 ? -2.141 -17.239 1.322 1.00 77.69 201 GLN A N 1
ATOM 1654 C CA . GLN A 1 201 ? -2.727 -18.365 2.051 1.00 77.69 201 GLN A CA 1
ATOM 1655 C C . GLN A 1 201 ? -2.450 -18.338 3.546 1.00 77.69 201 GLN A C 1
ATOM 1657 O O . GLN A 1 201 ? -3.183 -18.985 4.294 1.00 77.69 201 GLN A O 1
ATOM 1662 N N . SER A 1 202 ? -1.405 -17.634 3.994 1.00 68.06 202 SER A N 1
ATOM 1663 C CA . SER A 1 202 ? -1.247 -17.362 5.415 1.00 68.06 202 SER A CA 1
ATOM 1664 C C . SER A 1 202 ? -2.438 -16.503 5.828 1.00 68.06 202 SER A C 1
ATOM 1666 O O . SER A 1 202 ? -2.499 -15.312 5.530 1.00 68.06 202 SER A O 1
ATOM 1668 N N . GLU A 1 203 ? -3.464 -17.157 6.382 1.00 58.62 203 GLU A N 1
ATOM 1669 C CA . GLU A 1 203 ? -4.679 -16.499 6.846 1.00 58.62 203 GLU A CA 1
ATOM 1670 C C . GLU A 1 203 ? -4.266 -15.305 7.710 1.00 58.62 203 GLU A C 1
ATOM 1672 O O . GLU A 1 203 ? -3.244 -15.359 8.404 1.00 58.62 203 GLU A O 1
ATOM 1677 N N . ASN A 1 204 ? -5.028 -14.212 7.638 1.00 56.59 204 ASN A N 1
ATOM 1678 C CA . ASN A 1 204 ? -4.843 -13.037 8.482 1.00 56.59 204 ASN A CA 1
ATOM 1679 C C . ASN A 1 204 ? -5.116 -13.420 9.943 1.00 56.59 204 ASN A C 1
ATOM 1681 O O . ASN A 1 204 ? -6.136 -13.040 10.505 1.00 56.59 204 ASN A O 1
ATOM 1685 N N . TYR A 1 205 ? -4.229 -14.204 10.559 1.00 50.50 205 TYR A N 1
ATOM 1686 C CA . TYR A 1 205 ? -4.353 -14.611 11.942 1.00 50.50 205 TYR A CA 1
ATOM 1687 C C . TYR A 1 205 ? -4.380 -13.337 12.762 1.00 50.50 205 TYR A C 1
ATOM 1689 O O . TYR A 1 205 ? -3.388 -12.609 12.858 1.00 50.50 205 TYR A O 1
ATOM 1697 N N . ASN A 1 206 ? -5.548 -13.070 13.337 1.00 47.38 206 ASN A N 1
ATOM 1698 C CA . ASN A 1 206 ? -5.757 -12.006 14.289 1.00 47.38 206 ASN A CA 1
ATOM 1699 C C . ASN A 1 206 ? -4.904 -12.307 15.519 1.00 47.38 206 ASN A C 1
ATOM 1701 O O . ASN A 1 206 ? -5.374 -12.871 16.506 1.00 47.38 206 ASN A O 1
ATOM 1705 N N . PHE A 1 207 ? -3.632 -11.914 15.482 1.00 42.91 207 PHE A N 1
ATOM 1706 C CA . PHE A 1 207 ? -2.828 -11.774 16.680 1.00 42.91 207 PHE A CA 1
ATOM 1707 C C . PHE A 1 207 ? -3.347 -10.543 17.400 1.00 42.91 207 PHE A C 1
ATOM 1709 O O . PHE A 1 207 ? -2.799 -9.445 17.329 1.00 42.91 207 PHE A O 1
ATOM 1716 N N . ILE A 1 208 ? -4.460 -10.733 18.096 1.00 44.28 208 ILE A N 1
ATOM 1717 C CA . ILE A 1 208 ? -4.859 -9.848 19.164 1.00 44.28 208 ILE A CA 1
ATOM 1718 C C . ILE A 1 208 ? -3.811 -10.053 20.266 1.00 44.28 208 ILE A C 1
ATOM 1720 O O . ILE A 1 208 ? -3.988 -10.845 21.190 1.00 44.28 208 ILE A O 1
ATOM 1724 N N . SER A 1 209 ? -2.675 -9.359 20.164 1.00 42.66 209 SER A N 1
ATOM 1725 C CA . SER A 1 209 ? -1.805 -9.138 21.314 1.00 42.66 209 SER A CA 1
ATOM 1726 C C . SER A 1 209 ? -2.473 -8.071 22.173 1.00 42.66 209 SER A C 1
ATOM 1728 O O . SER A 1 209 ? -2.039 -6.922 22.240 1.00 42.66 209 SER A O 1
ATOM 1730 N N . LEU A 1 210 ? -3.585 -8.441 22.801 1.00 38.38 210 LEU A N 1
ATOM 1731 C CA . LEU A 1 210 ? -4.097 -7.694 23.929 1.00 38.38 210 LEU A CA 1
ATOM 1732 C C . LEU A 1 210 ? -3.003 -7.783 24.992 1.00 38.38 210 LEU A C 1
ATOM 1734 O O . LEU A 1 210 ? -2.879 -8.790 25.685 1.00 38.38 210 LEU A O 1
ATOM 1738 N N . ASN A 1 211 ? -2.196 -6.728 25.122 1.00 39.56 211 ASN A N 1
ATOM 1739 C CA . ASN A 1 211 ? -1.359 -6.490 26.299 1.00 39.56 211 ASN A CA 1
ATOM 1740 C C . ASN A 1 211 ? -2.260 -6.159 27.507 1.00 39.56 211 ASN A C 1
ATOM 1742 O O . ASN A 1 211 ? -1.998 -5.236 28.271 1.00 39.56 211 ASN A O 1
ATOM 1746 N N . ILE A 1 212 ? -3.334 -6.928 27.706 1.00 36.81 212 ILE A N 1
ATOM 1747 C CA . ILE A 1 212 ? -4.131 -6.879 28.919 1.00 36.81 212 ILE A CA 1
ATOM 1748 C C . ILE A 1 212 ? -3.241 -7.483 30.006 1.00 36.81 212 ILE A C 1
ATOM 1750 O O . ILE A 1 212 ? -3.077 -8.698 30.100 1.00 36.81 212 ILE A O 1
ATOM 1754 N N . ASN A 1 213 ? -2.671 -6.601 30.825 1.00 37.22 213 ASN A N 1
ATOM 1755 C CA . ASN A 1 213 ? -1.783 -6.856 31.960 1.00 37.22 213 ASN A CA 1
ATOM 1756 C C . ASN A 1 213 ? -0.297 -7.067 31.626 1.00 37.22 213 ASN A C 1
ATOM 1758 O O . ASN A 1 213 ? 0.243 -8.168 31.732 1.00 37.22 213 ASN A O 1
ATOM 1762 N N . ARG A 1 214 ? 0.424 -5.961 31.447 1.00 34.91 214 ARG A N 1
ATOM 1763 C CA . ARG A 1 214 ? 1.700 -5.806 32.161 1.00 34.91 214 ARG A CA 1
ATOM 1764 C C . ARG A 1 214 ? 1.541 -4.695 33.193 1.00 34.91 214 ARG A C 1
ATOM 1766 O O . ARG A 1 214 ? 1.691 -3.522 32.873 1.00 34.91 214 ARG A O 1
ATOM 1773 N N . ARG A 1 215 ? 1.126 -5.107 34.394 1.00 36.91 215 ARG A N 1
ATOM 1774 C CA . ARG A 1 215 ? 1.269 -4.312 35.620 1.00 36.91 215 ARG A CA 1
ATOM 1775 C C . ARG A 1 215 ? 2.740 -4.200 35.995 1.00 36.91 215 ARG A C 1
ATOM 1777 O O . ARG A 1 215 ? 3.471 -5.179 35.721 1.00 36.91 215 ARG A O 1
#

Sequence (215 aa):
MTVELNSPVESLVDFLRMKPSEKKMRFEHNPGRKLIPFFTRNPERYKFQDDFLEITGIITRLSQNKAAELEDIKDEFLLNLRSNLDVQTEVSDSELLELFQTSFTSTRRAQLLTYIPVGSGNERIGKQQVAKFMVELLGLKENTEWHRYVSAHEDNDLYSNVLSTALPELKSEENYEKKFVIQNADQYRELFSDDFHTLMQSENYNFISLNINRR

pLDDT: mean 78.59, std 15.3, range [34.91, 94.81]

Secondary structure (DSSP, 8-state):
-------HHHHHHHHTT-BTTTTB-------SSBSSSS-SSTTTS----S-SHHHHHHHHHHHTTB-S-----HHHHHHHHHHHHT--TTS-HHHHHHHS---HHHH--GGGGGGPPPPSSTHHHHHHHHHHHHHHHHTTTT-HHHHHHHT---TT-HHHHHHHHHSPPPPB-S-----B--TTHHHHHHHHHHHHHHHHHS-------------

Organism: Weissella confusa (NCBI:txid1583)